Protein AF-A0A534BXM3-F1 (afdb_monomer_lite)

Radius of gyration: 20.59 Å; chains: 1; bounding box: 58×30×58 Å

Sequence (196 aa):
HEDRTRCRPGHAYVPPYPRDAEDRGIQGQVYVEFSVMPDGRSRNPRIILAVPQGTFERSVRDGLLHSEFVSAPAERSPIQCTMFYRFVMEGAVGYSRLDAYVDETLAHAKGGDPRAQMLYGMLLVGLPQLNKPRSQALPWFLKSAQAGMPVAQYQVGYSLLKGWAATARRTRASTGCVGRLRRGNRMPRSHWRCMP

pLDDT: mean 75.56, std 21.64, range [23.69, 96.94]

Secondary structure (DSSP, 8-state):
---TTTT-EEE--PPPPPHHHHHTT--EEEEEEEEE-TTSBEEEEEEEEEESTTTSHHHHHHHHHT-EE---TT--SPEEEEEEEEE--TT----TTHHHHHHHHHHHHHTT-HHHHHHHHHHHHH-GGG---GGGGHHHHHHHHHTT-HHHHHHHHHHHHTTTTTTGGGTT--S-------------S-------

Structure (mmCIF, N/CA/C/O backbone):
data_AF-A0A534BXM3-F1
#
_entry.id   AF-A0A534BXM3-F1
#
loop_
_atom_site.group_PDB
_atom_site.id
_atom_site.type_symbol
_atom_site.label_atom_id
_atom_site.label_alt_id
_atom_site.label_comp_id
_atom_site.label_asym_id
_atom_site.label_entity_id
_atom_site.label_seq_id
_atom_site.pdbx_PDB_ins_code
_atom_site.Cartn_x
_atom_site.Cartn_y
_atom_site.Cartn_z
_atom_site.occupancy
_atom_site.B_iso_or_equiv
_atom_site.auth_seq_id
_atom_site.auth_comp_id
_atom_site.auth_asym_id
_atom_site.auth_atom_id
_atom_site.pdbx_PDB_model_num
ATOM 1 N N . HIS A 1 1 ? 23.813 6.544 -3.296 1.00 34.62 1 HIS A N 1
ATOM 2 C CA . HIS A 1 1 ? 22.800 7.507 -3.790 1.00 34.62 1 HIS A CA 1
ATOM 3 C C . HIS A 1 1 ? 22.251 6.975 -5.122 1.00 34.62 1 HIS A C 1
ATOM 5 O O . HIS A 1 1 ? 22.315 7.659 -6.133 1.00 34.62 1 HIS A O 1
ATOM 11 N N . GLU A 1 2 ? 21.768 5.724 -5.131 1.00 37.25 2 GLU A N 1
ATOM 12 C CA . GLU A 1 2 ? 21.906 4.824 -6.301 1.00 37.25 2 GLU A CA 1
ATOM 13 C C . GLU A 1 2 ? 20.604 4.110 -6.709 1.00 37.25 2 GLU A C 1
ATOM 15 O O . GLU A 1 2 ? 20.597 3.319 -7.637 1.00 37.25 2 GLU A O 1
ATOM 20 N N . ASP A 1 3 ? 19.483 4.414 -6.048 1.00 49.53 3 ASP A N 1
ATOM 21 C CA . ASP A 1 3 ? 18.253 3.607 -6.159 1.00 49.53 3 ASP A CA 1
ATOM 22 C C . ASP A 1 3 ? 17.043 4.390 -6.702 1.00 49.53 3 ASP A C 1
ATOM 24 O O . ASP A 1 3 ? 15.937 3.875 -6.816 1.00 49.53 3 ASP A O 1
ATOM 28 N N . ARG A 1 4 ? 17.220 5.675 -7.051 1.00 49.59 4 ARG A N 1
ATOM 29 C CA . ARG A 1 4 ? 16.104 6.547 -7.487 1.00 49.59 4 ARG A CA 1
ATOM 30 C C . ARG A 1 4 ? 15.664 6.308 -8.938 1.00 49.59 4 ARG A C 1
ATOM 32 O O . ARG A 1 4 ? 14.736 6.965 -9.400 1.00 49.59 4 ARG A O 1
ATOM 39 N N . THR A 1 5 ? 16.332 5.409 -9.652 1.00 57.69 5 THR A N 1
ATOM 40 C CA . THR A 1 5 ? 16.104 5.101 -11.073 1.00 57.69 5 THR A CA 1
ATOM 41 C C . THR A 1 5 ? 15.566 3.694 -11.317 1.00 57.69 5 THR A C 1
ATOM 43 O O . THR A 1 5 ? 15.158 3.403 -12.441 1.00 57.69 5 THR A O 1
ATOM 46 N N . ARG A 1 6 ? 15.523 2.828 -10.296 1.00 71.69 6 ARG A N 1
ATOM 47 C CA . ARG A 1 6 ? 14.961 1.479 -10.424 1.00 71.69 6 ARG A CA 1
ATOM 48 C C . ARG A 1 6 ? 13.436 1.537 -10.483 1.00 71.69 6 ARG A C 1
ATOM 50 O O . ARG A 1 6 ? 12.813 2.345 -9.801 1.00 71.69 6 ARG A O 1
ATOM 57 N N . CYS A 1 7 ? 12.846 0.691 -11.330 1.00 82.00 7 CYS A N 1
ATOM 58 C CA . CYS A 1 7 ? 11.392 0.587 -11.514 1.00 82.00 7 CYS A CA 1
ATOM 59 C C . CYS A 1 7 ? 10.726 1.873 -12.037 1.00 82.00 7 CYS A C 1
ATOM 61 O O . CYS A 1 7 ? 9.569 2.157 -11.720 1.00 82.00 7 CYS A O 1
ATOM 63 N N . ARG A 1 8 ? 11.444 2.665 -12.845 1.00 87.12 8 ARG A N 1
ATOM 64 C CA . ARG A 1 8 ? 10.877 3.857 -13.486 1.00 87.12 8 ARG A CA 1
ATOM 65 C C . ARG A 1 8 ? 9.896 3.434 -14.589 1.00 87.12 8 ARG A C 1
ATOM 67 O O . ARG A 1 8 ? 10.319 2.706 -15.485 1.00 87.12 8 ARG A O 1
ATOM 74 N N . PRO A 1 9 ? 8.635 3.894 -14.585 1.00 85.50 9 PRO A N 1
ATOM 75 C CA . PRO A 1 9 ? 7.711 3.604 -15.676 1.00 85.50 9 PRO A CA 1
ATOM 76 C C . PRO A 1 9 ? 8.217 4.213 -16.990 1.00 85.50 9 PRO A C 1
ATOM 78 O O . PRO A 1 9 ? 8.627 5.374 -17.014 1.00 85.50 9 PRO A O 1
ATOM 81 N N . GLY A 1 10 ? 8.216 3.422 -18.062 1.00 85.88 10 GLY A N 1
ATOM 82 C CA . GLY A 1 10 ? 8.434 3.884 -19.434 1.00 85.88 10 GLY A CA 1
ATOM 83 C C . GLY A 1 10 ? 7.100 4.217 -20.097 1.00 85.88 10 GLY A C 1
ATOM 84 O O . GLY A 1 10 ? 6.902 5.334 -20.566 1.00 85.88 10 GLY A O 1
ATOM 85 N N . HIS A 1 11 ? 6.156 3.277 -20.022 1.00 88.81 11 HIS A N 1
ATOM 86 C CA . HIS A 1 11 ? 4.761 3.455 -20.403 1.00 88.81 11 HIS A CA 1
ATOM 87 C C . HIS A 1 11 ? 3.872 2.924 -19.272 1.00 88.81 11 HIS A C 1
ATOM 89 O O . HIS A 1 11 ? 3.712 1.717 -19.089 1.00 88.81 11 HIS A O 1
ATOM 95 N N . ALA A 1 12 ? 3.344 3.841 -18.461 1.00 85.25 12 ALA A N 1
ATOM 96 C CA . ALA A 1 12 ? 2.508 3.491 -17.321 1.00 85.25 12 ALA A CA 1
ATOM 97 C C . ALA A 1 12 ? 1.057 3.298 -17.767 1.00 85.25 12 ALA A C 1
ATOM 99 O O . ALA A 1 12 ? 0.416 4.250 -18.210 1.00 85.25 12 ALA A O 1
ATOM 100 N N . TYR A 1 13 ? 0.517 2.097 -17.578 1.00 90.81 13 TYR A N 1
ATOM 101 C CA . TYR A 1 13 ? -0.920 1.887 -17.656 1.00 90.81 13 TYR A CA 1
ATOM 102 C C . TYR A 1 13 ? -1.526 2.182 -16.285 1.00 90.81 13 TYR A C 1
ATOM 104 O O . TYR A 1 13 ? -1.240 1.502 -15.295 1.00 90.81 13 TYR A O 1
ATOM 112 N N . VAL A 1 14 ? -2.347 3.228 -16.214 1.00 89.31 14 VAL A N 1
ATOM 113 C CA . VAL A 1 14 ? -3.027 3.610 -14.975 1.00 89.31 14 VAL A CA 1
ATOM 114 C C . VAL A 1 14 ? -4.137 2.590 -14.695 1.00 89.31 14 VAL A C 1
ATOM 116 O O . VAL A 1 14 ? -5.026 2.440 -15.531 1.00 89.31 14 VAL A O 1
ATOM 119 N N . PRO A 1 15 ? -4.119 1.887 -13.545 1.00 92.88 15 PRO A N 1
ATOM 120 C CA . PRO A 1 15 ? -5.189 0.965 -13.184 1.00 92.88 15 PRO A CA 1
ATOM 121 C C . PRO A 1 15 ? -6.559 1.655 -13.200 1.00 92.88 15 PRO A C 1
ATOM 123 O O . PRO A 1 15 ? -6.712 2.688 -12.539 1.00 92.88 15 PRO A O 1
ATOM 126 N N . PRO A 1 16 ? -7.563 1.102 -13.901 1.00 91.56 16 PRO A N 1
ATOM 127 C CA . PRO A 1 16 ? -8.895 1.680 -13.915 1.00 91.56 16 PRO A CA 1
ATOM 128 C C . PRO A 1 16 ? -9.531 1.577 -12.528 1.00 91.56 16 PRO A C 1
ATOM 130 O O . PRO A 1 16 ? -9.347 0.586 -11.808 1.00 91.56 16 PRO A O 1
ATOM 133 N N . TYR A 1 17 ? -10.310 2.594 -12.167 1.00 91.62 17 TYR A N 1
ATOM 134 C CA . TYR A 1 17 ? -11.144 2.538 -10.974 1.00 91.62 17 TYR A CA 1
ATOM 135 C C . TYR A 1 17 ? -12.226 1.456 -11.163 1.00 91.62 17 TYR A C 1
ATOM 137 O O . TYR A 1 17 ? -12.899 1.462 -12.197 1.00 91.62 17 TYR A O 1
ATOM 145 N N . PRO A 1 18 ? -12.391 0.499 -10.232 1.00 94.00 18 PRO A N 1
ATOM 146 C CA . PRO A 1 18 ? -13.473 -0.481 -10.313 1.00 94.00 18 PRO A CA 1
ATOM 147 C C . PRO A 1 18 ? -14.844 0.207 -10.259 1.00 94.00 18 PRO A C 1
ATOM 149 O O . PRO A 1 18 ? -15.095 0.988 -9.345 1.00 94.00 18 PRO A O 1
ATOM 152 N N . ARG A 1 19 ? -15.742 -0.091 -11.208 1.00 90.69 19 ARG A N 1
ATOM 153 C CA . ARG A 1 19 ? -17.065 0.564 -11.287 1.00 90.69 19 ARG A CA 1
ATOM 154 C C . ARG A 1 19 ? -17.905 0.369 -10.026 1.00 90.69 19 ARG A C 1
ATOM 156 O O . ARG A 1 19 ? -18.523 1.303 -9.547 1.00 90.69 19 ARG A O 1
ATOM 163 N N . ASP A 1 20 ? -17.872 -0.826 -9.445 1.00 86.62 20 ASP A N 1
ATOM 164 C CA . ASP A 1 20 ? -18.582 -1.132 -8.202 1.00 86.62 20 ASP A CA 1
ATOM 165 C C . ASP A 1 20 ? -18.046 -0.329 -7.007 1.00 86.62 20 ASP A C 1
ATOM 167 O O . ASP A 1 20 ? -18.804 0.040 -6.109 1.00 86.62 20 ASP A O 1
ATOM 171 N N . ALA A 1 21 ? -16.740 -0.047 -6.994 1.00 86.81 21 ALA A N 1
ATOM 172 C CA . ALA A 1 21 ? -16.126 0.822 -6.003 1.00 86.81 21 ALA A CA 1
ATOM 173 C C . ALA A 1 21 ? -16.507 2.288 -6.244 1.00 86.81 21 ALA A C 1
ATOM 175 O O . ALA A 1 21 ? -16.785 3.003 -5.283 1.00 86.81 21 ALA A O 1
ATOM 176 N N . GLU A 1 22 ? -16.556 2.715 -7.508 1.00 86.00 22 GLU A N 1
ATOM 177 C CA . GLU A 1 22 ? -16.970 4.058 -7.923 1.00 86.00 22 GLU A CA 1
ATOM 178 C C . GLU A 1 22 ? -18.420 4.347 -7.508 1.00 86.00 22 GLU A C 1
ATOM 180 O O . GLU A 1 22 ? -18.662 5.271 -6.730 1.00 86.00 22 GLU A O 1
ATOM 185 N N . ASP A 1 23 ? -19.357 3.476 -7.892 1.00 84.69 23 ASP A N 1
ATOM 186 C CA . ASP A 1 23 ? -20.789 3.579 -7.575 1.00 84.69 23 ASP A CA 1
ATOM 187 C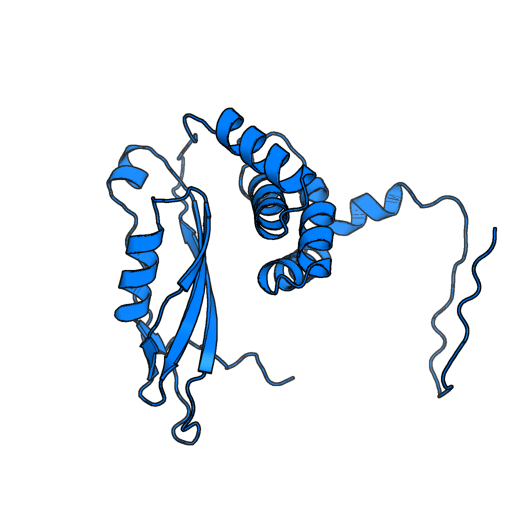 C . ASP A 1 23 ? -21.059 3.636 -6.062 1.00 84.69 23 ASP A C 1
ATOM 189 O O . ASP A 1 23 ? -22.032 4.233 -5.598 1.00 84.69 23 ASP A O 1
ATOM 193 N N . ARG A 1 24 ? -20.193 2.998 -5.268 1.00 80.12 24 ARG A N 1
ATOM 194 C CA . ARG A 1 24 ? -20.319 2.896 -3.808 1.00 80.12 24 ARG A CA 1
ATOM 195 C C . ARG A 1 24 ? -19.463 3.900 -3.044 1.00 80.12 24 ARG A C 1
ATOM 197 O O . ARG A 1 24 ? -19.448 3.847 -1.814 1.00 80.12 24 ARG A O 1
ATOM 204 N N . GLY A 1 25 ? -18.723 4.776 -3.721 1.00 76.56 25 GLY A N 1
ATOM 205 C CA . GLY A 1 25 ? -17.860 5.742 -3.043 1.00 76.56 25 GLY A CA 1
ATOM 206 C C . GLY A 1 25 ? -16.659 5.114 -2.314 1.00 76.56 25 GLY A C 1
ATOM 207 O O . GLY A 1 25 ? -16.108 5.719 -1.393 1.00 76.56 25 GLY A O 1
ATOM 208 N N . ILE A 1 26 ? -16.258 3.889 -2.658 1.00 78.12 26 ILE A N 1
ATOM 209 C CA . ILE A 1 26 ? -15.217 3.148 -1.937 1.00 78.12 26 ILE A CA 1
ATOM 210 C C . ILE A 1 26 ? -13.860 3.581 -2.445 1.00 78.12 26 ILE A C 1
ATOM 212 O O . ILE A 1 26 ? -13.509 3.261 -3.565 1.00 78.12 26 ILE A O 1
ATOM 216 N N . GLN A 1 27 ? -13.067 4.213 -1.587 1.00 80.69 27 GLN A N 1
ATOM 217 C CA . GLN A 1 27 ? -11.668 4.537 -1.859 1.00 80.69 27 GLN A CA 1
ATOM 218 C C . GLN A 1 27 ? -10.733 3.420 -1.398 1.00 80.69 27 GLN A C 1
ATOM 220 O O . GLN A 1 27 ? -11.136 2.524 -0.653 1.00 80.69 27 GLN A O 1
ATOM 225 N N . GLY A 1 28 ? -9.461 3.465 -1.789 1.00 79.62 28 GLY A N 1
ATOM 226 C CA . GLY A 1 28 ? -8.525 2.461 -1.310 1.00 79.62 28 GLY A CA 1
ATOM 227 C C . GLY A 1 28 ? -7.071 2.638 -1.684 1.00 79.62 28 GLY A C 1
ATOM 228 O O . GLY A 1 28 ? -6.649 3.609 -2.311 1.00 79.62 28 GLY A O 1
ATOM 229 N N . GLN A 1 29 ? -6.267 1.699 -1.208 1.00 83.75 29 GLN A N 1
ATOM 230 C CA . GLN A 1 29 ? -4.823 1.692 -1.354 1.00 83.75 29 GLN A CA 1
ATOM 231 C C . GLN A 1 29 ? -4.329 0.267 -1.565 1.00 83.75 29 GLN A C 1
ATOM 233 O O . GLN A 1 29 ? -4.800 -0.657 -0.905 1.00 83.75 29 GLN A O 1
ATOM 238 N N . VAL A 1 30 ? -3.357 0.098 -2.455 1.00 89.81 30 VAL A N 1
ATOM 239 C CA . VAL A 1 30 ? -2.790 -1.210 -2.792 1.00 89.81 30 VAL A CA 1
ATOM 240 C C . VAL A 1 30 ? -1.273 -1.118 -2.840 1.00 89.81 30 VAL A C 1
ATOM 242 O O . VAL A 1 30 ? -0.708 -0.260 -3.515 1.00 89.81 30 VAL A O 1
ATOM 245 N N . TYR A 1 31 ? -0.621 -2.034 -2.137 1.00 89.06 31 TYR A N 1
ATOM 246 C CA . TYR A 1 31 ? 0.810 -2.280 -2.187 1.00 89.06 31 TYR A CA 1
ATOM 247 C C . TYR A 1 31 ? 1.059 -3.576 -2.934 1.00 89.06 31 TYR A C 1
ATOM 249 O O . TYR A 1 31 ? 0.518 -4.628 -2.580 1.00 89.06 31 TYR A O 1
ATOM 257 N N . VAL A 1 32 ? 1.895 -3.499 -3.956 1.00 93.31 32 VAL A N 1
ATOM 258 C CA . VAL A 1 32 ? 2.166 -4.613 -4.855 1.00 93.31 32 VAL A CA 1
ATOM 259 C C . VAL A 1 32 ? 3.659 -4.729 -5.100 1.00 93.31 32 VAL A C 1
ATOM 261 O O . VAL A 1 32 ? 4.345 -3.737 -5.344 1.00 93.31 32 VAL A O 1
ATOM 264 N N . GLU A 1 33 ? 4.148 -5.957 -5.027 1.00 93.06 33 GLU A N 1
ATOM 265 C CA . GLU A 1 33 ? 5.478 -6.341 -5.476 1.00 93.06 33 GLU A CA 1
ATOM 266 C C . GLU A 1 33 ? 5.373 -7.024 -6.834 1.00 93.06 33 GLU A C 1
ATOM 268 O O . GLU A 1 33 ? 4.426 -7.762 -7.094 1.00 93.06 33 GLU A O 1
ATOM 273 N N . PHE A 1 34 ? 6.329 -6.778 -7.716 1.00 94.50 34 PHE A N 1
ATOM 274 C CA . PHE A 1 34 ? 6.381 -7.378 -9.043 1.00 94.50 34 PHE A CA 1
ATOM 275 C C . PHE A 1 34 ? 7.819 -7.383 -9.556 1.00 94.50 34 PHE A C 1
ATOM 277 O O . PHE A 1 34 ? 8.713 -6.771 -8.973 1.00 94.50 34 PHE A O 1
ATOM 284 N N . SER A 1 35 ? 8.050 -8.081 -10.660 1.00 92.81 35 SER A N 1
ATOM 285 C CA . SER A 1 35 ? 9.348 -8.135 -11.322 1.00 92.81 35 SER A CA 1
ATOM 286 C C . SER A 1 35 ? 9.301 -7.365 -12.635 1.00 92.81 35 SER A C 1
ATOM 288 O O . SER A 1 35 ? 8.427 -7.624 -13.457 1.00 92.81 35 SER A O 1
ATOM 290 N N . VAL A 1 36 ? 10.245 -6.457 -12.857 1.00 92.38 36 VAL A N 1
ATOM 291 C CA . VAL A 1 36 ? 10.508 -5.878 -14.179 1.00 92.38 36 VAL A CA 1
ATOM 292 C C . VAL A 1 36 ? 11.532 -6.759 -14.875 1.00 92.38 36 VAL A C 1
ATOM 294 O O . VAL A 1 36 ? 12.639 -6.958 -14.377 1.00 92.38 36 VAL A O 1
ATOM 297 N N . MET A 1 37 ? 11.141 -7.325 -16.007 1.00 91.62 37 MET A N 1
ATOM 298 C CA . MET A 1 37 ? 11.994 -8.171 -16.831 1.00 91.62 37 MET A CA 1
ATOM 299 C C . MET A 1 37 ? 12.961 -7.315 -17.674 1.00 91.62 37 MET A C 1
ATOM 301 O O . MET A 1 37 ? 12.724 -6.119 -17.851 1.00 91.62 37 MET A O 1
ATOM 305 N N . PRO A 1 38 ? 14.042 -7.895 -18.234 1.00 89.56 38 PRO A N 1
ATOM 306 C CA . PRO A 1 38 ? 14.988 -7.154 -19.079 1.00 89.56 38 PRO A CA 1
ATOM 307 C C . PRO A 1 38 ? 14.357 -6.499 -20.319 1.00 89.56 38 PRO A C 1
ATOM 309 O O . PRO A 1 38 ? 14.859 -5.488 -20.804 1.00 89.56 38 PRO A O 1
ATOM 312 N N . ASP A 1 39 ? 13.232 -7.031 -20.806 1.00 89.25 39 ASP A N 1
ATOM 313 C CA . ASP A 1 39 ? 12.427 -6.449 -21.891 1.00 89.25 39 ASP A CA 1
ATOM 314 C C . ASP A 1 39 ? 11.579 -5.238 -21.444 1.00 89.25 39 ASP A C 1
ATOM 316 O O . ASP A 1 39 ? 10.810 -4.699 -22.234 1.00 89.25 39 ASP A O 1
ATOM 320 N N . GLY A 1 40 ? 11.693 -4.826 -20.177 1.00 90.12 40 GLY A N 1
ATOM 321 C CA . GLY A 1 40 ? 10.942 -3.724 -19.579 1.00 90.12 40 GLY A CA 1
ATOM 322 C C . GLY A 1 40 ? 9.538 -4.108 -19.116 1.00 90.12 40 GLY A C 1
ATOM 323 O O . GLY A 1 40 ? 8.879 -3.316 -18.441 1.00 90.12 40 GLY A O 1
ATOM 324 N N . ARG A 1 41 ? 9.054 -5.319 -19.409 1.00 92.12 41 ARG A N 1
ATOM 325 C CA . ARG A 1 41 ? 7.694 -5.731 -19.043 1.00 92.12 41 ARG A CA 1
ATOM 326 C C . ARG A 1 41 ? 7.615 -6.140 -17.584 1.00 92.12 41 ARG A C 1
ATOM 328 O O . ARG A 1 41 ? 8.514 -6.784 -17.039 1.00 92.12 41 ARG A O 1
ATOM 335 N N . SER A 1 42 ? 6.495 -5.812 -16.957 1.00 93.69 42 SER A N 1
ATOM 336 C CA . SER A 1 42 ? 6.216 -6.237 -15.592 1.00 93.69 42 SER A CA 1
ATOM 337 C C . SER A 1 42 ? 5.631 -7.659 -15.562 1.00 93.69 42 SER A C 1
ATOM 339 O O . SER A 1 42 ? 4.851 -8.055 -16.431 1.00 93.69 42 SER A O 1
ATOM 341 N N . ARG A 1 43 ? 6.024 -8.462 -14.569 1.00 93.56 43 ARG A N 1
ATOM 342 C CA . ARG A 1 43 ? 5.546 -9.834 -14.352 1.00 93.56 43 ARG A CA 1
ATOM 343 C C . ARG A 1 43 ? 5.383 -10.146 -12.869 1.00 93.56 43 ARG A C 1
ATOM 345 O O . ARG A 1 43 ? 5.964 -9.496 -12.005 1.00 93.56 43 ARG A O 1
ATOM 352 N N . ASN A 1 44 ? 4.629 -11.208 -12.590 1.00 94.31 44 ASN A N 1
ATOM 353 C CA . ASN A 1 44 ? 4.428 -11.776 -11.254 1.00 94.31 44 ASN A CA 1
ATOM 354 C C . ASN A 1 44 ? 3.942 -10.772 -10.184 1.00 94.31 44 ASN A C 1
ATOM 356 O O . ASN A 1 44 ? 4.506 -10.753 -9.088 1.00 94.31 44 ASN A O 1
ATOM 360 N N . PRO A 1 45 ? 2.898 -9.958 -10.448 1.00 95.88 45 PRO A N 1
ATOM 361 C CA . PRO A 1 45 ? 2.380 -9.040 -9.444 1.00 95.88 45 PRO A CA 1
ATOM 362 C C . PRO A 1 45 ? 1.799 -9.807 -8.246 1.00 95.88 45 PRO A C 1
ATOM 364 O O . PRO A 1 45 ? 0.883 -10.628 -8.374 1.00 95.88 45 PRO A O 1
ATOM 367 N N . ARG A 1 46 ? 2.323 -9.517 -7.058 1.00 94.75 46 ARG A N 1
ATOM 368 C CA . ARG A 1 46 ? 1.899 -10.039 -5.760 1.00 94.75 46 ARG A CA 1
ATOM 369 C C . ARG A 1 46 ? 1.424 -8.894 -4.885 1.00 94.75 46 ARG A C 1
ATOM 371 O O . ARG A 1 46 ? 2.188 -8.004 -4.526 1.00 94.75 46 ARG A O 1
ATOM 378 N N . ILE A 1 47 ? 0.144 -8.934 -4.532 1.00 93.38 47 ILE A N 1
ATOM 379 C CA . ILE A 1 47 ? -0.432 -7.968 -3.601 1.00 93.38 47 ILE A CA 1
ATOM 380 C C . ILE A 1 47 ? 0.105 -8.270 -2.206 1.00 93.38 47 ILE A C 1
ATOM 382 O O . ILE A 1 47 ? -0.117 -9.356 -1.672 1.00 93.38 47 ILE A O 1
ATOM 386 N N . ILE A 1 48 ? 0.819 -7.305 -1.637 1.00 87.69 48 ILE A N 1
ATOM 387 C CA . ILE A 1 48 ? 1.334 -7.370 -0.269 1.00 87.69 48 ILE A CA 1
ATOM 388 C C . ILE A 1 48 ? 0.264 -6.910 0.710 1.00 87.69 48 ILE A C 1
ATOM 390 O O . ILE A 1 48 ? 0.100 -7.500 1.776 1.00 87.69 48 ILE A O 1
ATOM 394 N N . LEU A 1 49 ? -0.465 -5.858 0.337 1.00 82.75 49 LEU A N 1
ATOM 395 C CA . LEU A 1 49 ? -1.540 -5.296 1.137 1.00 82.75 49 LEU A CA 1
ATOM 396 C C . LEU A 1 49 ? -2.541 -4.570 0.239 1.00 82.75 49 LEU A C 1
ATOM 398 O O . LEU A 1 49 ? -2.135 -3.816 -0.640 1.00 82.75 49 LEU A O 1
ATOM 402 N N . ALA A 1 50 ? -3.833 -4.741 0.500 1.00 85.44 50 ALA A N 1
ATOM 403 C CA . ALA A 1 50 ? -4.895 -3.974 -0.134 1.00 85.44 50 ALA A CA 1
ATOM 404 C C . ALA A 1 50 ? -5.927 -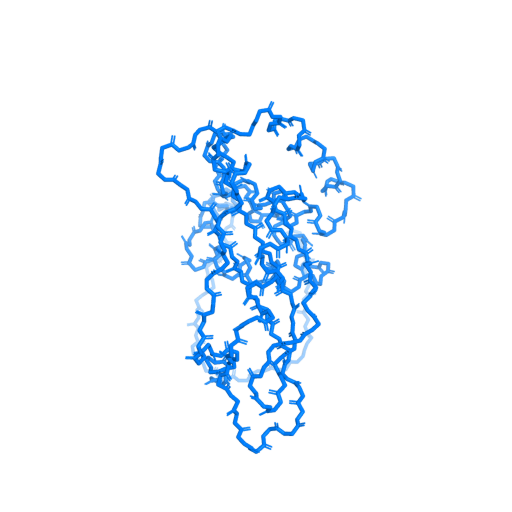3.540 0.905 1.00 85.44 50 ALA A C 1
ATOM 406 O O . ALA A 1 50 ? -6.228 -4.274 1.848 1.00 85.44 50 ALA A O 1
ATOM 407 N N . VAL A 1 51 ? -6.418 -2.315 0.747 1.00 77.62 51 VAL A N 1
ATOM 408 C CA . VAL A 1 51 ? -7.368 -1.678 1.656 1.00 77.62 51 VAL A CA 1
ATOM 409 C C . VAL A 1 51 ? -8.421 -0.961 0.823 1.00 77.62 51 VAL A C 1
ATOM 411 O O . VAL A 1 51 ? -8.067 0.025 0.181 1.00 77.62 51 VAL A O 1
ATOM 414 N N . PRO A 1 52 ? -9.684 -1.408 0.819 1.00 78.25 52 PRO A N 1
ATOM 415 C CA . PRO A 1 52 ? -10.156 -2.679 1.365 1.00 78.25 52 PRO A CA 1
ATOM 416 C C . PRO A 1 52 ? -9.652 -3.858 0.519 1.00 78.25 52 PRO A C 1
ATOM 418 O O . PRO A 1 52 ? -9.236 -3.682 -0.628 1.00 78.25 52 PRO A O 1
ATOM 421 N N . GLN A 1 53 ? -9.699 -5.059 1.091 1.00 82.56 53 GLN A N 1
ATOM 422 C CA . GLN A 1 53 ? -9.414 -6.275 0.334 1.00 82.56 53 GLN A CA 1
ATOM 423 C C . GLN A 1 53 ? -10.546 -6.597 -0.653 1.00 82.56 53 GLN A C 1
ATOM 425 O O . GLN A 1 53 ? -11.718 -6.317 -0.399 1.00 82.56 53 GLN A O 1
ATOM 430 N N . GLY A 1 54 ? -10.184 -7.212 -1.773 1.00 87.31 54 GLY A N 1
ATOM 431 C CA . GLY A 1 54 ? -11.077 -7.712 -2.815 1.00 87.31 54 GLY A CA 1
ATOM 432 C C . GLY A 1 54 ? -11.630 -6.655 -3.768 1.00 87.31 54 GLY A C 1
ATOM 433 O O . GLY A 1 54 ? -12.495 -6.984 -4.570 1.00 87.31 54 GLY A O 1
ATOM 434 N N . THR A 1 55 ? -11.166 -5.407 -3.692 1.00 89.44 55 THR A N 1
ATOM 435 C CA . THR A 1 55 ? -11.738 -4.286 -4.459 1.00 89.44 55 THR A CA 1
ATOM 436 C C . THR A 1 55 ? -10.810 -3.817 -5.578 1.00 89.44 55 THR A C 1
ATOM 438 O O . THR A 1 55 ? -11.205 -3.769 -6.737 1.00 89.44 55 THR A O 1
ATOM 441 N N . PHE A 1 56 ? -9.549 -3.512 -5.267 1.00 93.56 56 PHE A N 1
ATOM 442 C CA . PHE A 1 56 ? -8.626 -2.848 -6.203 1.00 93.56 56 PHE A CA 1
ATOM 443 C C . PHE A 1 56 ? -7.538 -3.774 -6.757 1.00 93.56 56 PHE A C 1
ATOM 445 O O . PHE A 1 56 ? -6.804 -3.413 -7.678 1.00 93.56 56 PHE A O 1
ATOM 452 N N . GLU A 1 57 ? -7.404 -4.975 -6.201 1.00 95.25 57 GLU A N 1
ATOM 453 C CA . GLU A 1 57 ? -6.318 -5.905 -6.494 1.00 95.25 57 GLU A CA 1
ATOM 454 C C . GLU A 1 57 ? -6.289 -6.333 -7.955 1.00 95.25 57 GLU A C 1
ATOM 456 O O . GLU A 1 57 ? -5.205 -6.419 -8.532 1.00 95.25 57 GLU A O 1
ATOM 461 N N . ARG A 1 58 ? -7.458 -6.596 -8.556 1.00 96.19 58 ARG A N 1
ATOM 462 C CA . ARG A 1 58 ? -7.551 -6.958 -9.975 1.00 96.19 58 ARG A CA 1
ATOM 463 C C . ARG A 1 58 ? -7.083 -5.798 -10.850 1.00 96.19 58 ARG A C 1
ATOM 465 O O . ARG A 1 58 ? -6.154 -5.994 -11.624 1.00 96.19 58 ARG A O 1
ATOM 472 N N . SER A 1 59 ? -7.630 -4.595 -10.650 1.00 96.69 59 SER A N 1
ATOM 473 C CA . SER A 1 59 ? -7.231 -3.404 -11.412 1.00 96.69 59 SER A CA 1
ATOM 474 C C . SER A 1 59 ? -5.726 -3.164 -11.363 1.00 96.69 59 SER A C 1
ATOM 476 O O . SER A 1 59 ? -5.108 -2.876 -12.385 1.00 96.69 59 SER A O 1
ATOM 478 N N . VAL A 1 60 ? -5.112 -3.306 -10.184 1.00 96.94 60 VAL A N 1
ATOM 479 C CA . VAL A 1 60 ? -3.666 -3.110 -10.016 1.00 96.94 60 VAL A CA 1
ATOM 480 C C . VAL A 1 60 ? -2.852 -4.196 -10.715 1.00 96.94 60 VAL A C 1
ATOM 482 O O . VAL A 1 60 ? -1.862 -3.873 -11.370 1.00 96.94 60 VAL A O 1
ATOM 485 N N . ARG A 1 61 ? -3.248 -5.470 -10.604 1.00 96.25 61 ARG A N 1
ATOM 486 C CA . ARG A 1 61 ? -2.569 -6.570 -11.312 1.00 96.25 61 ARG A CA 1
ATOM 487 C C . ARG A 1 61 ? -2.640 -6.367 -12.818 1.00 96.25 61 ARG A C 1
ATOM 489 O O . ARG A 1 61 ? -1.604 -6.424 -13.473 1.00 96.25 61 ARG A O 1
ATOM 496 N N . ASP A 1 62 ? -3.829 -6.087 -13.337 1.00 95.31 62 ASP A N 1
ATOM 497 C CA . ASP A 1 62 ? -4.047 -5.895 -14.766 1.00 95.31 62 ASP A CA 1
ATOM 498 C C . ASP A 1 62 ? -3.259 -4.684 -15.261 1.00 95.31 62 ASP A C 1
ATOM 500 O O . ASP A 1 62 ? -2.533 -4.785 -16.247 1.00 95.31 62 ASP A O 1
ATOM 504 N N . GLY A 1 63 ? -3.306 -3.562 -14.540 1.00 94.88 63 GLY A N 1
ATOM 505 C CA . GLY A 1 63 ? -2.571 -2.368 -14.939 1.00 94.88 63 GLY A CA 1
ATOM 506 C C . GLY A 1 63 ? -1.057 -2.557 -14.934 1.00 94.88 63 GLY A C 1
ATOM 507 O O . GLY A 1 63 ? -0.380 -2.106 -15.856 1.00 94.88 63 GLY A O 1
ATOM 508 N N . LEU A 1 64 ? -0.509 -3.294 -13.966 1.00 95.06 64 LEU A N 1
ATOM 509 C CA . LEU A 1 64 ? 0.908 -3.652 -13.990 1.00 95.06 64 LEU A CA 1
ATOM 510 C C . LEU A 1 64 ? 1.251 -4.541 -15.184 1.00 95.06 64 LEU A C 1
ATOM 512 O O . LEU A 1 64 ? 2.244 -4.272 -15.857 1.00 95.06 64 LEU A O 1
ATOM 516 N N . LEU A 1 65 ? 0.451 -5.567 -15.482 1.00 94.69 65 LEU A N 1
ATOM 517 C CA . LEU A 1 65 ? 0.718 -6.480 -16.602 1.00 94.69 65 LEU A CA 1
ATOM 518 C C . LEU A 1 65 ? 0.703 -5.778 -17.972 1.00 94.69 65 LEU A C 1
ATOM 520 O O . LEU A 1 65 ? 1.366 -6.250 -18.892 1.00 94.69 65 LEU A O 1
ATOM 524 N N . HIS A 1 66 ? 0.003 -4.646 -18.093 1.00 94.31 66 HIS A N 1
ATOM 525 C CA . HIS A 1 66 ? -0.007 -3.793 -19.289 1.00 94.31 66 HIS A CA 1
ATOM 526 C C . HIS A 1 66 ? 0.995 -2.626 -19.231 1.00 94.31 66 HIS A C 1
ATOM 528 O O . HIS A 1 66 ? 1.099 -1.858 -20.187 1.00 94.31 66 HIS A O 1
ATOM 534 N N . SER A 1 67 ? 1.716 -2.464 -18.120 1.00 92.81 67 SER A N 1
ATOM 535 C CA . SER A 1 67 ? 2.716 -1.409 -17.953 1.00 92.81 67 SER A CA 1
ATOM 536 C C . SER A 1 67 ? 4.100 -1.861 -18.411 1.00 92.81 67 SER A C 1
ATOM 538 O O . SER A 1 67 ? 4.519 -3.001 -18.192 1.00 92.81 67 SER A O 1
ATOM 540 N N . GLU A 1 68 ? 4.850 -0.911 -18.956 1.00 92.31 68 GLU A N 1
ATOM 541 C CA . GLU A 1 68 ? 6.253 -1.069 -19.317 1.00 92.31 68 GLU A CA 1
ATOM 542 C C . GLU A 1 68 ? 7.121 -0.130 -18.483 1.00 92.31 68 GLU A C 1
ATOM 544 O O . GLU A 1 68 ? 6.771 1.019 -18.194 1.00 92.31 68 GLU A O 1
ATOM 549 N N . PHE A 1 69 ? 8.285 -0.626 -18.102 1.00 91.38 69 PHE A N 1
ATOM 550 C CA . PHE A 1 69 ? 9.254 0.038 -17.254 1.00 91.38 69 PHE A CA 1
ATOM 551 C C . PHE A 1 69 ? 10.565 0.190 -18.009 1.00 91.38 69 PHE A C 1
ATOM 553 O O . PHE A 1 69 ? 10.921 -0.610 -18.870 1.00 91.38 69 PHE A O 1
ATOM 560 N N . VAL A 1 70 ? 11.299 1.237 -17.668 1.00 87.69 70 VAL A N 1
ATOM 561 C CA . VAL A 1 70 ? 12.617 1.492 -18.232 1.00 87.69 70 VAL A CA 1
ATOM 562 C C . VAL A 1 70 ? 13.564 0.412 -17.720 1.00 87.69 70 VAL A C 1
ATOM 564 O O . VAL A 1 70 ? 13.923 0.415 -16.542 1.00 87.69 70 VAL A O 1
ATOM 567 N N . SER A 1 71 ? 13.962 -0.500 -18.604 1.00 77.56 71 SER A N 1
ATOM 568 C CA . SER A 1 71 ? 15.028 -1.463 -18.352 1.00 77.56 71 SER A CA 1
ATOM 569 C C . SER A 1 71 ? 16.354 -0.940 -18.907 1.00 77.56 71 SER A C 1
ATOM 571 O O . SER A 1 71 ? 16.411 -0.302 -19.961 1.00 77.56 71 SER A O 1
ATOM 573 N N . ALA A 1 72 ? 17.446 -1.179 -18.180 1.00 65.12 72 ALA A N 1
ATOM 574 C CA . ALA A 1 72 ? 18.783 -0.970 -18.714 1.00 65.12 72 ALA A CA 1
ATOM 575 C C . ALA A 1 72 ? 19.170 -2.218 -19.532 1.00 65.12 72 ALA A C 1
ATOM 577 O O . ALA A 1 72 ? 19.148 -3.312 -18.970 1.00 65.12 72 ALA A O 1
ATOM 578 N N . PRO A 1 73 ? 19.582 -2.101 -20.811 1.00 58.81 73 PRO A N 1
ATOM 579 C CA . PRO A 1 73 ? 19.932 -3.256 -21.653 1.00 58.81 73 PRO A CA 1
ATOM 580 C C . PRO A 1 73 ? 21.028 -4.164 -21.069 1.00 58.81 73 PRO A C 1
ATOM 582 O O . PRO A 1 73 ? 21.139 -5.333 -21.431 1.00 58.81 73 PRO A O 1
ATOM 585 N N . ALA A 1 74 ? 21.852 -3.627 -20.163 1.00 61.84 74 ALA A N 1
ATOM 586 C CA . ALA A 1 74 ? 22.899 -4.371 -19.472 1.00 61.84 74 ALA A CA 1
ATOM 587 C C . ALA A 1 74 ? 22.372 -5.253 -18.320 1.00 61.84 74 ALA A C 1
ATOM 589 O O . ALA A 1 74 ? 23.063 -6.178 -17.888 1.00 61.84 74 ALA A O 1
ATOM 590 N N . GLU A 1 75 ? 21.164 -4.996 -17.811 1.00 63.72 75 GLU A N 1
ATOM 591 C CA . GLU A 1 75 ? 20.598 -5.675 -16.645 1.00 63.72 75 GLU A CA 1
ATOM 592 C C . GLU A 1 75 ? 19.835 -6.931 -17.108 1.00 63.72 75 GLU A C 1
ATOM 594 O O . GLU A 1 75 ? 18.650 -6.905 -17.427 1.00 63.72 75 GLU A O 1
ATOM 599 N N . ARG A 1 76 ? 20.556 -8.060 -17.201 1.00 72.50 76 ARG A N 1
ATOM 600 C CA . ARG A 1 76 ? 20.007 -9.365 -17.638 1.00 72.50 76 ARG A CA 1
ATOM 601 C C . ARG A 1 76 ? 19.087 -10.034 -16.609 1.00 72.50 76 ARG A C 1
ATOM 603 O O . ARG A 1 76 ? 18.428 -11.019 -16.937 1.00 72.50 76 ARG A O 1
ATOM 610 N N . SER A 1 77 ? 19.054 -9.529 -15.379 1.00 82.31 77 SER A N 1
ATOM 611 C CA . SER A 1 77 ? 18.293 -10.116 -14.275 1.00 82.31 77 SER A CA 1
ATOM 612 C C . SER A 1 77 ? 17.007 -9.332 -14.011 1.00 82.31 77 SER A C 1
ATOM 614 O O . SER A 1 77 ? 17.030 -8.104 -14.088 1.00 82.31 77 SER A O 1
ATOM 616 N N . PRO A 1 78 ? 15.899 -10.002 -13.646 1.00 87.94 78 PRO A N 1
ATOM 617 C CA . PRO A 1 78 ? 14.676 -9.314 -13.254 1.00 87.94 78 PRO A CA 1
ATOM 618 C C . PRO A 1 78 ? 14.899 -8.396 -12.049 1.00 87.94 78 PRO A C 1
ATOM 620 O O . PRO A 1 78 ? 15.484 -8.805 -11.043 1.00 87.94 78 PRO A O 1
ATOM 623 N N . ILE A 1 79 ? 14.378 -7.176 -12.129 1.00 89.12 79 ILE A N 1
ATOM 624 C CA . ILE A 1 79 ? 14.428 -6.189 -11.049 1.00 89.12 79 ILE A CA 1
ATOM 625 C C . ILE A 1 79 ? 13.177 -6.366 -10.191 1.00 89.12 79 ILE A C 1
ATOM 627 O O . ILE A 1 79 ? 12.063 -6.323 -10.710 1.00 89.12 79 ILE A O 1
ATOM 631 N N . GLN A 1 80 ? 13.341 -6.563 -8.881 1.00 88.56 80 GLN A N 1
ATOM 632 C CA . GLN A 1 80 ? 12.205 -6.581 -7.957 1.00 88.56 80 GLN A CA 1
ATOM 633 C C . GLN A 1 80 ? 11.769 -5.153 -7.645 1.00 88.56 80 GLN A C 1
ATOM 635 O O . GLN A 1 80 ? 12.579 -4.315 -7.251 1.00 88.56 80 GLN A O 1
ATOM 640 N N . CYS A 1 81 ? 10.481 -4.899 -7.822 1.00 89.12 81 CYS A N 1
ATOM 641 C CA . CYS A 1 81 ? 9.873 -3.589 -7.716 1.00 89.12 81 CYS A CA 1
ATOM 642 C C . CYS A 1 81 ? 8.706 -3.624 -6.743 1.00 89.12 81 CYS A C 1
ATOM 644 O O . CYS A 1 81 ? 7.925 -4.574 -6.723 1.00 89.12 81 CYS A O 1
ATOM 646 N N . THR A 1 82 ? 8.551 -2.546 -5.982 1.00 88.38 82 THR A N 1
ATOM 647 C CA . THR A 1 82 ? 7.388 -2.327 -5.125 1.00 88.38 82 THR A CA 1
ATOM 648 C C . THR A 1 82 ? 6.719 -1.030 -5.543 1.00 88.38 82 THR A C 1
ATOM 650 O O . THR A 1 82 ? 7.366 0.015 -5.604 1.00 88.38 82 THR A O 1
ATOM 653 N N . MET A 1 83 ? 5.418 -1.082 -5.816 1.00 87.81 83 MET A N 1
ATOM 654 C CA . MET A 1 83 ? 4.614 0.097 -6.123 1.00 87.81 83 MET A CA 1
ATOM 655 C C . MET A 1 83 ? 3.440 0.237 -5.165 1.00 87.81 83 MET A C 1
ATOM 657 O O . MET A 1 83 ? 2.912 -0.733 -4.617 1.00 87.81 83 MET A O 1
ATOM 661 N N . PHE A 1 84 ? 3.049 1.493 -4.976 1.00 86.00 84 PHE A N 1
ATOM 662 C CA . PHE A 1 84 ? 1.924 1.897 -4.156 1.00 86.00 84 PHE A CA 1
ATOM 663 C C . PHE A 1 84 ? 0.904 2.622 -5.028 1.00 86.00 84 PHE A C 1
ATOM 665 O O . PHE A 1 84 ? 1.224 3.632 -5.656 1.00 86.00 84 PHE A O 1
ATOM 672 N N . TYR A 1 85 ? -0.325 2.121 -5.023 1.00 88.62 85 TYR A N 1
ATOM 673 C CA . TYR A 1 85 ? -1.463 2.717 -5.706 1.00 88.62 85 TYR A CA 1
ATOM 674 C C . TYR A 1 85 ? -2.438 3.275 -4.678 1.00 88.62 85 TYR A C 1
ATOM 676 O O . TYR A 1 85 ? -2.732 2.632 -3.669 1.00 88.62 85 TYR A O 1
ATOM 684 N N . ARG A 1 86 ? -2.961 4.470 -4.951 1.00 85.81 86 ARG A N 1
ATOM 685 C CA . ARG A 1 86 ? -4.021 5.104 -4.169 1.00 85.81 86 ARG A CA 1
ATOM 686 C C . ARG A 1 86 ? -5.184 5.433 -5.097 1.00 85.81 86 ARG A C 1
ATOM 688 O O . ARG A 1 86 ? -5.016 6.193 -6.042 1.00 85.81 86 ARG A O 1
ATOM 695 N N . PHE A 1 87 ? -6.346 4.891 -4.768 1.00 86.19 87 PHE A N 1
ATOM 696 C CA . PHE A 1 87 ? -7.620 5.125 -5.427 1.00 86.19 87 PHE A CA 1
ATOM 697 C C . PHE A 1 87 ? -8.423 6.101 -4.574 1.00 86.19 87 PHE A C 1
ATOM 699 O O . PHE A 1 87 ? -8.842 5.774 -3.465 1.00 86.19 87 PHE A O 1
ATOM 706 N N . VAL A 1 88 ? -8.594 7.319 -5.071 1.00 81.19 88 VAL A N 1
ATOM 707 C CA . VAL A 1 88 ? -9.314 8.406 -4.397 1.00 81.19 88 VAL A CA 1
ATOM 708 C C . VAL A 1 88 ? -10.286 9.041 -5.381 1.00 81.19 88 VAL A C 1
ATOM 710 O O . VAL A 1 88 ? -9.969 9.163 -6.558 1.00 81.19 88 VAL A O 1
ATOM 713 N N . MET A 1 89 ? -11.457 9.425 -4.883 1.00 73.56 89 MET A N 1
ATOM 714 C CA . MET A 1 89 ? -12.495 10.149 -5.623 1.00 73.56 89 MET A CA 1
ATOM 715 C C . MET A 1 89 ? -12.808 11.447 -4.884 1.00 73.56 89 MET A C 1
ATOM 717 O O . MET A 1 89 ? -12.822 11.464 -3.651 1.00 73.56 89 MET A O 1
ATOM 721 N N . GLU A 1 90 ? -13.073 12.530 -5.604 1.00 65.06 90 GLU A N 1
ATOM 722 C CA . GLU A 1 90 ? -13.586 13.742 -4.966 1.00 65.06 90 GLU A CA 1
ATOM 723 C C . GLU A 1 90 ? -14.975 13.469 -4.368 1.00 65.06 90 GLU A C 1
ATOM 725 O O . GLU A 1 90 ? -15.827 12.858 -5.002 1.00 65.06 90 GLU A O 1
ATOM 730 N N . GLY A 1 91 ? -15.193 13.873 -3.113 1.00 55.81 91 GLY A N 1
ATOM 731 C CA . GLY A 1 91 ? -16.513 13.809 -2.469 1.00 55.81 91 GLY A CA 1
ATOM 732 C C . GLY A 1 91 ? -16.997 12.433 -1.986 1.00 55.81 91 GLY A C 1
ATOM 733 O O . GLY A 1 91 ? -18.067 12.361 -1.388 1.00 55.81 91 GLY A O 1
ATOM 734 N N . ALA A 1 92 ? -16.241 11.348 -2.174 1.00 54.59 92 ALA A N 1
ATOM 735 C CA . ALA A 1 92 ? -16.679 10.015 -1.757 1.00 54.59 92 ALA A CA 1
ATOM 736 C C . ALA A 1 92 ? -16.557 9.797 -0.234 1.00 54.59 92 ALA A C 1
ATOM 738 O O . ALA A 1 92 ? -15.457 9.755 0.326 1.00 54.59 92 ALA A O 1
ATOM 739 N N . VAL A 1 93 ? -17.705 9.650 0.433 1.00 51.88 93 VAL A N 1
ATOM 740 C CA . VAL A 1 93 ? -17.846 9.396 1.874 1.00 51.88 93 VAL A CA 1
ATOM 741 C C . VAL A 1 93 ? -18.315 7.961 2.118 1.00 51.88 93 VAL A C 1
ATOM 743 O O . VAL A 1 93 ? -19.479 7.639 1.916 1.00 51.88 93 VAL A O 1
ATOM 746 N N . GLY A 1 94 ? -17.423 7.132 2.665 1.00 55.09 94 GLY A N 1
ATOM 747 C CA . GLY A 1 94 ? -17.816 6.084 3.612 1.00 55.09 94 GLY A CA 1
ATOM 748 C C . GLY A 1 94 ? -17.593 4.633 3.180 1.00 55.09 94 GLY A C 1
ATOM 749 O O . GLY A 1 94 ? -18.223 4.114 2.267 1.00 55.09 94 GLY A O 1
ATOM 750 N N . TYR A 1 95 ? -16.778 3.917 3.959 1.00 58.88 95 TYR A N 1
ATOM 751 C CA . TYR A 1 95 ? -16.838 2.458 4.018 1.00 58.88 95 TYR A CA 1
ATOM 752 C C . TYR A 1 95 ? -18.060 2.079 4.863 1.00 58.88 95 TYR A C 1
ATOM 754 O O . TYR A 1 95 ? -18.063 2.318 6.069 1.00 58.88 95 TYR A O 1
ATOM 762 N N . SER A 1 96 ? -19.079 1.455 4.269 1.00 57.34 96 SER A N 1
ATOM 763 C CA . SER A 1 96 ? -20.325 1.074 4.964 1.00 57.34 96 SER A CA 1
ATOM 764 C C . SER A 1 96 ? -20.158 0.014 6.073 1.00 57.34 96 SER A C 1
ATOM 766 O O . SER A 1 96 ? -21.131 -0.370 6.715 1.00 57.34 96 SER A O 1
ATOM 768 N N . ARG A 1 97 ? -18.926 -0.453 6.323 1.00 66.38 97 ARG A N 1
ATOM 769 C CA . ARG A 1 97 ? -18.533 -1.347 7.431 1.00 66.38 97 ARG A CA 1
ATOM 770 C C . ARG A 1 97 ? -17.181 -0.962 8.028 1.00 66.38 97 ARG A C 1
ATOM 772 O O . ARG A 1 97 ? -16.387 -1.830 8.388 1.00 66.38 97 ARG A O 1
ATOM 779 N N . LEU A 1 98 ? -16.887 0.337 8.055 1.00 70.94 98 LEU A N 1
ATOM 780 C CA . LEU A 1 98 ? -15.568 0.800 8.455 1.00 70.94 98 LEU A CA 1
ATOM 781 C C . LEU A 1 98 ? -15.187 0.327 9.855 1.00 70.94 98 LEU A C 1
ATOM 783 O O . LEU A 1 98 ? -14.083 -0.169 10.044 1.00 70.94 98 LEU A O 1
ATOM 787 N N . ASP A 1 99 ? -16.108 0.476 10.803 1.00 76.94 99 ASP A N 1
ATOM 788 C CA . ASP A 1 99 ? -15.841 0.203 12.211 1.00 76.94 99 ASP A CA 1
ATOM 789 C C . ASP A 1 99 ? -15.502 -1.271 12.424 1.00 76.94 99 ASP A C 1
ATOM 791 O O . ASP A 1 99 ? -14.441 -1.583 12.952 1.00 76.94 99 ASP A O 1
ATOM 795 N N . ALA A 1 100 ? -16.316 -2.178 11.876 1.00 79.75 100 ALA A N 1
ATOM 796 C CA . ALA A 1 100 ? -16.060 -3.616 11.944 1.00 79.75 100 ALA A CA 1
ATOM 797 C C . ALA A 1 100 ? -14.701 -3.996 11.330 1.00 79.75 100 ALA A C 1
ATOM 799 O O . ALA A 1 100 ? -13.941 -4.756 11.925 1.00 79.75 100 ALA A O 1
ATOM 800 N N . TYR A 1 101 ? -14.365 -3.426 10.169 1.00 78.94 101 TYR A N 1
ATOM 801 C CA . TYR A 1 101 ? -13.084 -3.680 9.512 1.00 78.94 101 TYR A CA 1
ATOM 802 C C . TYR A 1 101 ? -11.893 -3.143 10.321 1.00 78.94 101 TYR A C 1
ATOM 804 O O . TYR A 1 101 ? -10.843 -3.783 10.412 1.00 78.94 101 TYR A O 1
ATOM 812 N N . VAL A 1 102 ? -12.040 -1.961 10.922 1.00 85.00 102 VAL A N 1
ATOM 813 C CA . VAL A 1 102 ? -11.012 -1.332 11.760 1.00 85.00 102 VAL A CA 1
ATOM 814 C C . VAL A 1 102 ? -10.811 -2.119 13.047 1.00 85.00 102 VAL A C 1
ATOM 816 O O . VAL A 1 102 ? -9.664 -2.321 13.445 1.00 85.00 102 VAL A O 1
ATOM 819 N N . ASP A 1 103 ? -11.891 -2.586 13.666 1.00 87.31 103 ASP A N 1
ATOM 820 C CA . ASP A 1 103 ? -11.859 -3.369 14.898 1.00 87.31 103 ASP A CA 1
ATOM 821 C C . ASP A 1 103 ? -11.231 -4.746 14.676 1.00 87.31 103 ASP A C 1
ATOM 823 O O . ASP A 1 103 ? -10.344 -5.146 15.434 1.00 87.31 103 ASP A O 1
ATOM 827 N N . GLU A 1 104 ? -11.606 -5.436 13.597 1.00 85.81 104 GLU A N 1
ATOM 828 C CA . GLU A 1 104 ? -10.988 -6.699 13.183 1.00 85.81 104 GLU A CA 1
ATOM 829 C C . GLU A 1 104 ? -9.488 -6.509 12.915 1.00 85.81 104 GLU A C 1
ATOM 831 O O . GLU A 1 104 ? -8.642 -7.200 13.491 1.00 85.81 104 GLU A O 1
ATOM 836 N N . THR A 1 105 ? -9.131 -5.495 12.121 1.00 87.69 105 THR A N 1
ATOM 837 C CA . THR A 1 105 ? -7.728 -5.156 11.845 1.00 87.69 105 THR A CA 1
ATOM 838 C C . THR A 1 105 ? -6.963 -4.864 13.139 1.00 87.69 105 THR A C 1
ATOM 840 O O . THR A 1 105 ? -5.827 -5.314 13.311 1.00 87.69 105 THR A O 1
ATOM 843 N N . LEU A 1 106 ? -7.564 -4.118 14.069 1.00 92.44 106 LEU A N 1
ATOM 844 C CA . LEU A 1 106 ? -6.959 -3.798 15.357 1.00 92.44 106 LEU A CA 1
ATOM 845 C C . LEU A 1 106 ? -6.747 -5.052 16.209 1.00 92.44 106 LEU A C 1
ATOM 847 O O . LEU A 1 106 ? -5.713 -5.156 16.875 1.00 92.44 106 LEU A O 1
ATOM 851 N N . ALA A 1 107 ? -7.688 -5.995 16.200 1.00 92.62 107 ALA A N 1
ATOM 852 C CA . ALA A 1 107 ? -7.553 -7.262 16.909 1.00 92.62 107 ALA A CA 1
ATOM 853 C C . ALA A 1 107 ? -6.337 -8.049 16.396 1.00 92.62 107 ALA A C 1
ATOM 855 O O . ALA A 1 107 ? -5.464 -8.410 17.191 1.00 92.62 107 ALA A O 1
ATOM 856 N N . HIS A 1 108 ? -6.195 -8.202 15.077 1.00 90.56 108 HIS A N 1
ATOM 857 C CA . HIS A 1 108 ? -5.025 -8.847 14.472 1.00 90.56 108 HIS A CA 1
ATOM 858 C C . HIS A 1 108 ? -3.720 -8.082 14.747 1.00 90.56 108 HIS A C 1
ATOM 860 O O . HIS A 1 108 ? -2.699 -8.681 15.091 1.00 90.56 108 HIS A O 1
ATOM 866 N N . ALA A 1 109 ? -3.749 -6.747 14.684 1.00 94.12 109 ALA A N 1
ATOM 867 C CA . ALA A 1 109 ? -2.584 -5.910 14.961 1.00 94.12 109 ALA A CA 1
ATOM 868 C C . ALA A 1 109 ? -2.104 -6.043 16.417 1.00 94.12 109 ALA A C 1
ATOM 870 O O . ALA A 1 109 ? -0.895 -6.098 16.679 1.00 94.12 109 ALA A O 1
ATOM 871 N N . LYS A 1 110 ? -3.042 -6.110 17.372 1.00 95.62 110 LYS A N 1
ATOM 872 C CA . LYS A 1 110 ? -2.767 -6.384 18.792 1.00 95.62 110 LYS A CA 1
ATOM 873 C C . LYS A 1 110 ? -2.248 -7.804 19.008 1.00 95.62 110 LYS A C 1
ATOM 875 O O . LYS A 1 110 ? -1.382 -7.983 19.857 1.00 95.62 110 LYS A O 1
ATOM 880 N N . GLY A 1 111 ? -2.719 -8.765 18.213 1.00 92.88 111 GLY A N 1
ATOM 881 C CA . GLY A 1 111 ? -2.235 -10.147 18.193 1.00 92.88 111 GLY A CA 1
ATOM 882 C C . GLY A 1 111 ? -0.802 -10.316 17.674 1.00 92.88 111 GLY A C 1
ATOM 883 O O . GLY A 1 111 ? -0.253 -11.407 17.767 1.00 92.88 111 GLY A O 1
ATOM 884 N N . GLY A 1 112 ? -0.174 -9.251 17.165 1.00 92.25 112 GLY A N 1
ATOM 885 C CA . GLY A 1 112 ? 1.228 -9.272 16.751 1.00 92.25 112 GLY A CA 1
ATOM 886 C C . GLY A 1 112 ? 1.450 -9.478 15.255 1.00 92.25 112 GLY A C 1
ATOM 887 O O . GLY A 1 112 ? 2.605 -9.477 14.840 1.00 92.25 112 GLY A O 1
ATOM 888 N N . ASP A 1 113 ? 0.391 -9.605 14.446 1.00 92.88 113 ASP A N 1
ATOM 889 C CA . ASP A 1 113 ? 0.520 -9.768 12.995 1.00 92.88 113 ASP A CA 1
ATOM 890 C C . ASP A 1 113 ? 1.159 -8.507 12.371 1.00 92.88 113 ASP A C 1
ATOM 892 O O . ASP A 1 113 ? 0.547 -7.429 12.390 1.00 92.88 113 ASP A O 1
ATOM 896 N N . PRO A 1 114 ? 2.369 -8.608 11.786 1.00 90.94 114 PRO A N 1
ATOM 897 C CA . PRO A 1 114 ? 3.053 -7.472 11.178 1.00 90.94 114 PRO A CA 1
ATOM 898 C C . PRO A 1 114 ? 2.257 -6.823 10.043 1.00 90.94 114 PRO A C 1
ATOM 900 O O . PRO A 1 114 ? 2.301 -5.598 9.886 1.00 90.94 114 PRO A O 1
ATOM 903 N N . ARG A 1 115 ? 1.507 -7.611 9.261 1.00 88.06 115 ARG A N 1
ATOM 904 C CA . ARG A 1 115 ? 0.668 -7.102 8.168 1.00 88.06 115 ARG A CA 1
ATOM 905 C C . ARG A 1 115 ? -0.511 -6.329 8.723 1.00 88.06 115 ARG A C 1
ATOM 907 O O . ARG A 1 115 ? -0.779 -5.229 8.247 1.00 88.06 115 ARG A O 1
ATOM 914 N N . ALA A 1 116 ? -1.157 -6.848 9.763 1.00 89.50 116 ALA A N 1
ATOM 915 C CA . ALA A 1 116 ? -2.252 -6.153 10.427 1.00 89.50 116 ALA A CA 1
ATOM 916 C C . ALA A 1 116 ? -1.785 -4.873 11.136 1.00 89.50 116 ALA A C 1
ATOM 918 O O . ALA A 1 116 ? -2.471 -3.857 11.088 1.00 89.50 116 ALA A O 1
ATOM 919 N N . GLN A 1 117 ? -0.593 -4.868 11.739 1.00 94.12 117 GLN A N 1
ATOM 920 C CA . GLN A 1 117 ? 0.002 -3.660 12.323 1.00 94.12 117 GLN A CA 1
ATOM 921 C C . 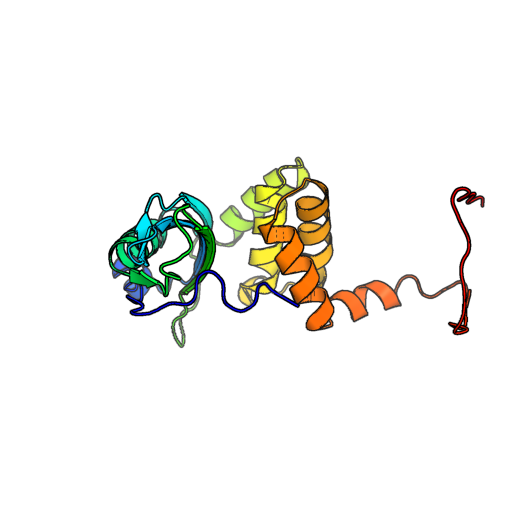GLN A 1 117 ? 0.257 -2.587 11.259 1.00 94.12 117 GLN A C 1
ATOM 923 O O . GLN A 1 117 ? -0.118 -1.428 11.443 1.00 94.12 117 GLN A O 1
ATOM 928 N N . MET A 1 118 ? 0.841 -2.969 10.121 1.00 90.75 118 MET A N 1
ATOM 929 C CA . MET A 1 118 ? 1.004 -2.071 8.977 1.00 90.75 118 MET A CA 1
ATOM 930 C C . MET A 1 118 ? -0.351 -1.542 8.494 1.00 90.75 118 MET A C 1
ATOM 932 O O . MET A 1 118 ? -0.533 -0.334 8.341 1.00 90.75 118 MET A O 1
ATOM 936 N N . LEU A 1 119 ? -1.314 -2.441 8.296 1.00 88.00 119 LEU A N 1
ATOM 937 C CA . LEU A 1 119 ? -2.659 -2.126 7.834 1.00 88.00 119 LEU A CA 1
ATOM 938 C C . LEU A 1 119 ? -3.370 -1.142 8.764 1.00 88.00 119 LEU A C 1
ATOM 940 O O . LEU A 1 119 ? -3.855 -0.111 8.305 1.00 88.00 119 LEU A O 1
ATOM 944 N N . TYR A 1 120 ? -3.372 -1.404 10.068 1.00 90.06 120 TYR A N 1
ATOM 945 C CA . TYR A 1 120 ? -3.996 -0.525 11.049 1.00 90.06 120 TYR A CA 1
ATOM 946 C C . TYR A 1 120 ? -3.374 0.875 11.020 1.00 90.06 120 TYR A C 1
ATOM 948 O O . TYR A 1 120 ? -4.092 1.873 10.989 1.00 90.06 120 TYR A O 1
ATOM 956 N N . GLY A 1 121 ? -2.043 0.973 10.931 1.00 89.88 121 GLY A N 1
ATOM 957 C CA . GLY A 1 121 ? -1.367 2.257 10.742 1.00 89.88 121 GLY A CA 1
ATOM 958 C C . GLY A 1 121 ? -1.831 2.991 9.476 1.00 89.88 121 GLY A C 1
ATOM 959 O O . GLY A 1 121 ? -2.078 4.196 9.514 1.00 89.88 121 GLY A O 1
ATOM 960 N N . MET A 1 122 ? -2.022 2.276 8.365 1.00 85.88 122 MET A N 1
ATOM 961 C CA . MET A 1 122 ? -2.516 2.865 7.116 1.00 85.88 122 MET A CA 1
ATOM 962 C C . MET A 1 122 ? -3.954 3.375 7.235 1.00 85.88 122 MET A C 1
ATOM 964 O O . MET A 1 122 ? -4.250 4.446 6.701 1.00 85.88 122 MET A O 1
ATOM 968 N N . LEU A 1 123 ? -4.822 2.670 7.966 1.00 84.06 123 LEU A N 1
ATOM 969 C CA . LEU A 1 123 ? -6.191 3.118 8.244 1.00 84.06 123 LEU A CA 1
ATOM 970 C C . LEU A 1 123 ? -6.192 4.440 9.012 1.00 84.06 123 LEU A C 1
ATOM 972 O O . LEU A 1 123 ? -6.862 5.385 8.606 1.00 84.06 123 LEU A O 1
ATOM 976 N N . LEU A 1 124 ? -5.361 4.553 10.050 1.00 85.81 124 LEU A N 1
ATOM 977 C CA . LEU A 1 124 ? -5.234 5.777 10.850 1.00 85.81 124 LEU A CA 1
ATOM 978 C C . LEU A 1 124 ? -4.756 6.993 10.040 1.00 85.81 124 LEU A C 1
ATOM 980 O O . LEU A 1 124 ? -5.094 8.129 10.366 1.00 85.81 124 LEU A O 1
ATOM 984 N N . VAL A 1 125 ? -3.945 6.782 9.000 1.00 81.00 125 VAL A N 1
ATOM 985 C CA . VAL A 1 125 ? -3.438 7.870 8.146 1.00 81.00 125 VAL A CA 1
ATOM 986 C C . VAL A 1 125 ? -4.405 8.214 7.018 1.00 81.00 125 VAL A C 1
ATOM 988 O O . VAL A 1 125 ? -4.547 9.389 6.659 1.00 81.00 125 VAL A O 1
ATOM 991 N N . GLY A 1 126 ? -4.999 7.183 6.420 1.00 73.69 126 GLY A N 1
ATOM 992 C CA . GLY A 1 126 ? -5.758 7.265 5.181 1.00 73.69 126 GLY A CA 1
ATOM 993 C C . GLY A 1 126 ? -7.230 7.607 5.357 1.00 73.69 126 GLY A C 1
ATOM 994 O O . GLY A 1 126 ? -7.831 8.027 4.377 1.00 73.69 126 GLY A O 1
ATOM 995 N N . LEU A 1 127 ? -7.789 7.448 6.562 1.00 74.19 127 LEU A N 1
ATOM 996 C CA . LEU A 1 127 ? -9.226 7.559 6.811 1.00 74.19 127 LEU A CA 1
ATOM 997 C C . LEU A 1 127 ? -9.545 8.688 7.806 1.00 74.19 127 LEU A C 1
ATOM 999 O O . LEU A 1 127 ? -9.559 8.454 9.018 1.00 74.19 127 LEU A O 1
ATOM 1003 N N . PRO A 1 128 ? -9.815 9.920 7.324 1.00 69.50 128 PRO A N 1
ATOM 1004 C CA . PRO A 1 128 ? -10.216 11.044 8.172 1.00 69.50 128 PRO A CA 1
ATOM 1005 C C . PRO A 1 128 ? -11.432 10.739 9.056 1.00 69.50 128 PRO A C 1
ATOM 1007 O O . PRO A 1 128 ? -11.495 11.195 10.193 1.00 69.50 128 PRO A O 1
ATOM 1010 N N . GLN A 1 129 ? -12.360 9.921 8.560 1.00 69.50 129 GLN A N 1
ATOM 1011 C CA . GLN A 1 129 ? -13.607 9.557 9.231 1.00 69.50 129 GLN A CA 1
ATOM 1012 C C . GLN A 1 129 ? -13.417 8.759 10.528 1.00 69.50 129 GLN A C 1
ATOM 1014 O O . GLN A 1 129 ? -14.332 8.696 11.340 1.00 69.50 129 GLN A O 1
ATOM 1019 N N . LEU A 1 130 ? -12.232 8.180 10.761 1.00 75.62 130 LEU A N 1
ATOM 1020 C CA . LEU A 1 130 ? -11.934 7.535 12.042 1.00 75.62 130 LEU A CA 1
ATOM 1021 C C . LEU A 1 130 ? -11.773 8.543 13.179 1.00 75.62 130 LEU A C 1
ATOM 1023 O O . LEU A 1 130 ? -11.699 8.131 14.335 1.00 75.62 130 LEU A O 1
ATOM 1027 N N . ASN A 1 131 ? -11.663 9.842 12.871 1.00 78.19 131 ASN A N 1
ATOM 1028 C CA . ASN A 1 131 ? -11.406 10.907 13.840 1.00 78.19 131 ASN A CA 1
ATOM 1029 C C . ASN A 1 131 ? -10.189 10.608 14.738 1.00 78.19 131 ASN A C 1
ATOM 1031 O O . ASN A 1 131 ? -10.112 11.042 15.887 1.00 78.19 131 ASN A O 1
ATOM 1035 N N . LYS A 1 132 ? -9.214 9.848 14.216 1.00 82.00 132 LYS A N 1
ATOM 1036 C CA . LYS A 1 132 ? -7.975 9.497 14.915 1.00 82.00 132 LYS A CA 1
ATOM 1037 C C . LYS A 1 132 ? -6.810 10.316 14.355 1.00 82.00 132 LYS A C 1
ATOM 1039 O O . LYS A 1 132 ? -6.684 10.467 13.140 1.00 82.00 132 LYS A O 1
ATOM 1044 N N . PRO A 1 133 ? -5.923 10.844 15.213 1.00 83.19 133 PRO A N 1
ATOM 1045 C CA . PRO A 1 133 ? -4.772 11.599 14.752 1.00 83.19 133 PRO A CA 1
ATOM 1046 C C . PRO A 1 133 ? -3.776 10.677 14.043 1.00 83.19 133 PRO A C 1
ATOM 1048 O O . P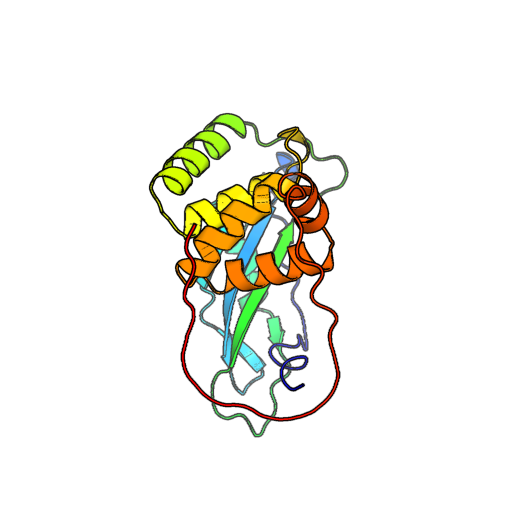RO A 1 133 ? -3.406 9.619 14.557 1.00 83.19 133 PRO A O 1
ATOM 1051 N N . ARG A 1 134 ? -3.256 11.135 12.898 1.00 79.62 134 ARG A N 1
ATOM 1052 C CA . ARG A 1 134 ? -2.268 10.397 12.088 1.00 79.62 134 ARG A CA 1
ATOM 1053 C C . ARG A 1 134 ? -1.009 10.002 12.870 1.00 79.62 134 ARG A C 1
ATOM 1055 O O . ARG A 1 134 ? -0.361 9.017 12.532 1.00 79.62 134 ARG A O 1
ATOM 1062 N N . SER A 1 135 ? -0.671 10.733 13.935 1.00 82.31 135 SER A N 1
ATOM 1063 C CA . SER A 1 135 ? 0.457 10.418 14.823 1.00 82.31 135 SER A CA 1
ATOM 1064 C C . SER A 1 135 ? 0.320 9.060 15.523 1.00 82.31 135 SER A C 1
ATOM 1066 O O . SER A 1 135 ? 1.335 8.447 15.852 1.00 82.31 135 SER A O 1
ATOM 1068 N N . GLN A 1 136 ? -0.903 8.544 15.699 1.00 89.50 136 GLN A N 1
ATOM 1069 C CA . GLN A 1 136 ? -1.133 7.210 16.260 1.00 89.50 136 GLN A CA 1
ATOM 1070 C C . GLN A 1 136 ? -0.702 6.078 15.321 1.00 89.50 136 GLN A C 1
ATOM 1072 O O . GLN A 1 136 ? -0.562 4.953 15.789 1.00 89.50 136 GLN A O 1
ATOM 1077 N N . ALA A 1 137 ? -0.460 6.341 14.033 1.00 90.06 137 ALA A N 1
ATOM 1078 C CA . ALA A 1 137 ? -0.040 5.323 13.071 1.00 90.06 137 ALA A CA 1
ATOM 1079 C C . ALA A 1 137 ? 1.424 4.896 13.230 1.00 90.06 137 ALA A C 1
ATOM 1081 O O . ALA A 1 137 ? 1.760 3.731 13.021 1.00 90.06 137 ALA A O 1
ATOM 1082 N N . LEU A 1 138 ? 2.299 5.824 13.635 1.00 90.69 138 LEU A N 1
ATOM 1083 C CA . LEU A 1 138 ? 3.743 5.591 13.683 1.00 90.69 138 LEU A CA 1
ATOM 1084 C C . LEU A 1 138 ? 4.147 4.411 14.588 1.00 90.69 138 LEU A C 1
ATOM 1086 O O . LEU A 1 138 ? 4.957 3.600 14.143 1.00 90.69 138 LEU A O 1
ATOM 1090 N N . PRO A 1 139 ? 3.600 4.246 15.810 1.00 93.38 139 PRO A N 1
ATOM 1091 C CA . PRO A 1 139 ? 3.889 3.069 16.626 1.00 93.38 139 PRO A CA 1
ATOM 1092 C C . PRO A 1 139 ? 3.556 1.745 15.928 1.00 93.38 139 PRO A C 1
ATOM 1094 O O . PRO A 1 139 ? 4.284 0.772 16.093 1.00 93.38 139 PRO A O 1
ATOM 1097 N N . TRP A 1 140 ? 2.486 1.700 15.133 1.00 94.44 140 TRP A N 1
ATOM 1098 C CA . TRP A 1 140 ? 2.088 0.493 14.407 1.00 94.44 140 TRP A CA 1
ATOM 1099 C C . TRP A 1 140 ? 3.005 0.208 13.221 1.00 94.44 140 TRP A C 1
ATOM 1101 O O . TRP A 1 140 ? 3.433 -0.932 13.043 1.00 94.44 140 TRP A O 1
ATOM 1111 N N . PHE A 1 141 ? 3.402 1.248 12.482 1.00 92.50 141 PHE A N 1
ATOM 1112 C CA . PHE A 1 141 ? 4.423 1.116 11.445 1.00 92.50 141 PHE A CA 1
ATOM 1113 C C . PHE A 1 141 ? 5.763 0.656 12.020 1.00 92.50 141 PHE A C 1
ATOM 1115 O O . PHE A 1 141 ? 6.403 -0.207 11.434 1.00 92.50 141 PHE A O 1
ATOM 1122 N N . LEU A 1 142 ? 6.171 1.166 13.186 1.00 93.75 142 LEU A N 1
ATOM 1123 C CA . LEU A 1 142 ? 7.406 0.741 13.847 1.00 93.75 142 LEU A CA 1
ATOM 1124 C C . LEU A 1 142 ? 7.368 -0.737 14.244 1.00 93.75 142 LEU A C 1
ATOM 1126 O O . LEU A 1 142 ? 8.335 -1.440 13.971 1.00 93.75 142 LEU A O 1
ATOM 1130 N N . LYS A 1 143 ? 6.267 -1.221 14.835 1.00 95.06 143 LYS A N 1
ATOM 1131 C CA . LYS A 1 143 ? 6.122 -2.646 15.183 1.00 95.06 143 LYS A CA 1
ATOM 1132 C C . LYS A 1 143 ? 6.216 -3.542 13.944 1.00 95.06 143 LYS A C 1
ATOM 1134 O O . LYS A 1 143 ? 6.991 -4.493 13.929 1.00 95.06 143 LYS A O 1
ATOM 1139 N N . SER A 1 144 ? 5.512 -3.176 12.875 1.00 94.12 144 SER A N 1
ATOM 1140 C CA . SER A 1 144 ? 5.551 -3.923 11.617 1.00 94.12 144 SER A CA 1
ATOM 1141 C C . SER A 1 144 ? 6.938 -3.886 10.954 1.00 94.12 144 SER A C 1
ATOM 1143 O O . SER A 1 144 ? 7.443 -4.904 10.478 1.00 94.12 144 SER A O 1
ATOM 1145 N N . ALA A 1 145 ? 7.610 -2.731 10.989 1.00 93.75 145 ALA A N 1
ATOM 1146 C CA . ALA A 1 145 ? 8.963 -2.561 10.468 1.00 93.75 145 ALA A CA 1
ATOM 1147 C C . ALA A 1 145 ? 10.000 -3.378 11.257 1.00 93.75 145 ALA A C 1
ATOM 1149 O O . ALA A 1 145 ? 10.903 -3.957 10.652 1.00 93.75 145 ALA A O 1
ATOM 1150 N N . GLN A 1 146 ? 9.859 -3.452 12.587 1.00 94.19 146 GLN A N 1
ATOM 1151 C CA . GLN A 1 146 ? 10.692 -4.278 13.471 1.00 94.19 146 GLN A CA 1
ATOM 1152 C C . GLN A 1 146 ? 10.514 -5.773 13.199 1.00 94.19 146 GLN A C 1
ATOM 1154 O O . GLN A 1 146 ? 11.481 -6.522 13.276 1.00 94.19 146 GLN A O 1
ATOM 1159 N N . ALA A 1 147 ? 9.309 -6.191 12.812 1.00 91.56 147 ALA A N 1
ATOM 1160 C CA . ALA A 1 147 ? 9.033 -7.546 12.349 1.00 91.56 147 ALA A CA 1
ATOM 1161 C C . ALA A 1 147 ? 9.498 -7.811 10.900 1.00 91.56 147 ALA A C 1
ATOM 1163 O O . ALA A 1 147 ? 9.224 -8.872 10.344 1.00 91.56 147 ALA A O 1
ATOM 1164 N N . GLY A 1 148 ? 10.209 -6.862 10.281 1.00 88.12 148 GLY A N 1
ATOM 1165 C CA . GLY A 1 148 ? 10.863 -7.045 8.989 1.00 88.12 148 GLY A CA 1
ATOM 1166 C C . GLY A 1 148 ? 10.008 -6.702 7.773 1.00 88.12 148 GLY A C 1
ATOM 1167 O O . GLY A 1 148 ? 10.447 -6.978 6.662 1.00 88.12 148 GLY A O 1
ATOM 1168 N N . MET A 1 149 ? 8.826 -6.088 7.927 1.00 85.88 149 MET A N 1
ATOM 1169 C CA . MET A 1 149 ? 8.026 -5.674 6.768 1.00 85.88 149 MET A CA 1
ATOM 1170 C C . MET A 1 149 ? 8.677 -4.491 6.029 1.00 85.88 149 MET A C 1
ATOM 1172 O O . MET A 1 149 ? 8.696 -3.379 6.572 1.00 85.88 149 MET A O 1
ATOM 1176 N N . PRO A 1 150 ? 9.125 -4.658 4.768 1.00 83.94 150 PRO A N 1
ATOM 1177 C CA . PRO A 1 150 ? 9.792 -3.583 4.025 1.00 83.94 150 PRO A CA 1
ATOM 1178 C C . PRO A 1 150 ? 8.873 -2.377 3.797 1.00 83.94 150 PRO A C 1
ATOM 1180 O O . PRO A 1 150 ? 9.276 -1.223 3.945 1.00 83.94 150 PRO A O 1
ATOM 1183 N N . VAL A 1 151 ? 7.592 -2.643 3.527 1.00 82.69 151 VAL A N 1
ATOM 1184 C CA . VAL A 1 151 ? 6.582 -1.595 3.323 1.00 82.69 151 VAL A CA 1
ATOM 1185 C C . VAL A 1 151 ? 6.411 -0.730 4.579 1.00 82.69 151 VAL A C 1
ATOM 1187 O O . VAL A 1 151 ? 6.268 0.490 4.488 1.00 82.69 151 VAL A O 1
ATOM 1190 N N . ALA A 1 152 ? 6.488 -1.337 5.765 1.00 88.25 152 ALA A N 1
ATOM 1191 C CA . ALA A 1 152 ? 6.402 -0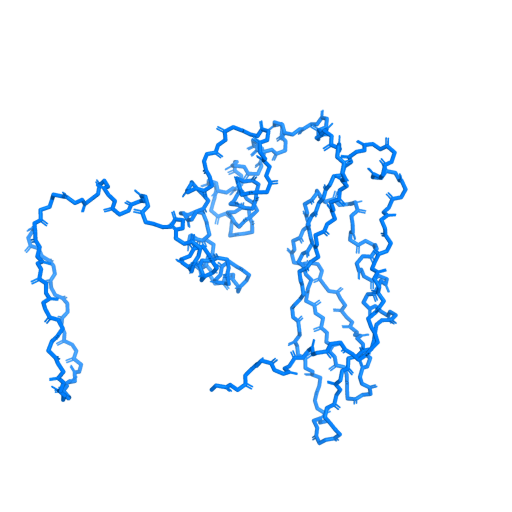.605 7.021 1.00 88.25 152 ALA A CA 1
ATOM 1192 C C . ALA A 1 152 ? 7.655 0.241 7.279 1.00 88.25 152 ALA A C 1
ATOM 1194 O O . ALA A 1 152 ? 7.535 1.375 7.738 1.00 88.25 152 ALA A O 1
ATOM 1195 N N . GLN A 1 153 ? 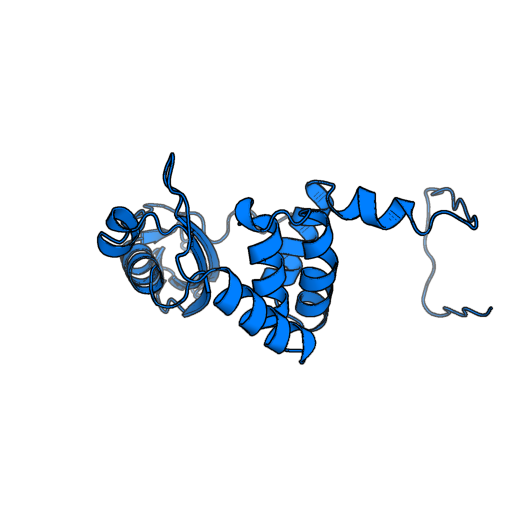8.846 -0.248 6.919 1.00 86.38 153 GLN A N 1
ATOM 1196 C CA . GLN A 1 153 ? 10.089 0.532 7.007 1.00 86.38 153 GLN A CA 1
ATOM 1197 C C . GLN A 1 153 ? 10.013 1.805 6.153 1.00 86.38 153 GLN A C 1
ATOM 1199 O O . GLN A 1 153 ? 10.361 2.891 6.625 1.00 86.38 153 GLN A O 1
ATOM 1204 N N . TYR A 1 154 ? 9.475 1.696 4.934 1.00 84.12 154 TYR A N 1
ATOM 1205 C CA . TYR A 1 154 ? 9.214 2.857 4.084 1.00 84.12 154 TYR A CA 1
ATOM 1206 C C . TYR A 1 154 ? 8.233 3.838 4.742 1.00 84.12 154 TYR A C 1
ATOM 1208 O O . TYR A 1 154 ? 8.509 5.038 4.804 1.00 84.12 154 TYR A O 1
ATOM 1216 N N . GLN A 1 155 ? 7.116 3.346 5.293 1.00 84.94 155 GLN A N 1
ATOM 1217 C CA . GLN A 1 155 ? 6.129 4.205 5.957 1.00 84.94 155 GLN A CA 1
ATOM 1218 C C . GLN A 1 155 ? 6.665 4.889 7.214 1.00 84.94 155 GLN A C 1
ATOM 1220 O O . GLN A 1 155 ? 6.315 6.042 7.475 1.00 84.94 155 GLN A O 1
ATOM 1225 N N . VAL A 1 156 ? 7.547 4.236 7.974 1.00 86.81 156 VAL A N 1
ATOM 1226 C CA . VAL A 1 156 ? 8.265 4.870 9.090 1.00 86.81 156 VAL A CA 1
ATOM 1227 C C . VAL A 1 156 ? 9.119 6.026 8.571 1.00 86.81 156 VAL A C 1
ATOM 1229 O O . VAL A 1 156 ? 9.010 7.139 9.088 1.00 86.81 156 VAL A O 1
ATOM 1232 N N . GLY A 1 157 ? 9.916 5.798 7.522 1.00 84.81 157 GLY A N 1
ATOM 1233 C CA . GLY A 1 157 ? 10.732 6.841 6.895 1.00 84.81 157 GLY A CA 1
ATOM 1234 C C . GLY A 1 157 ? 9.892 8.025 6.410 1.00 84.81 157 GLY A C 1
ATOM 1235 O O . GLY A 1 157 ? 10.178 9.174 6.748 1.00 84.81 157 GLY A O 1
ATOM 1236 N N . TYR A 1 158 ? 8.799 7.750 5.697 1.00 82.38 158 TYR A N 1
ATOM 1237 C CA . TYR A 1 158 ? 7.862 8.770 5.226 1.00 82.38 158 TYR A CA 1
ATOM 1238 C C . TYR A 1 158 ? 7.221 9.551 6.385 1.00 82.38 158 TYR A C 1
ATOM 1240 O O . TYR A 1 158 ? 7.187 10.782 6.366 1.00 82.38 158 TYR A O 1
ATOM 1248 N N . SER A 1 159 ? 6.779 8.859 7.436 1.00 82.94 159 SER A N 1
ATOM 1249 C CA . SER A 1 159 ? 6.172 9.476 8.624 1.00 82.94 159 SER A CA 1
ATOM 1250 C C . SER A 1 159 ? 7.144 10.397 9.368 1.00 82.94 159 SER A C 1
ATOM 1252 O O . SER A 1 159 ? 6.744 11.459 9.854 1.00 82.94 159 SER A O 1
ATOM 1254 N N . LEU A 1 160 ? 8.425 10.019 9.443 1.00 80.75 160 LEU A N 1
ATOM 1255 C CA . LEU A 1 160 ? 9.486 10.838 10.035 1.00 80.75 160 LEU A CA 1
ATOM 1256 C C . LEU A 1 160 ? 9.751 12.096 9.201 1.00 80.75 160 LEU A C 1
ATOM 1258 O O . LEU A 1 160 ? 9.805 13.189 9.762 1.00 80.75 160 LEU A O 1
ATOM 1262 N N . LEU A 1 161 ? 9.836 11.963 7.873 1.00 79.81 161 LEU A N 1
ATOM 1263 C CA . LEU A 1 161 ? 10.030 13.092 6.955 1.00 79.81 161 LEU A CA 1
ATOM 1264 C C . LEU A 1 161 ? 8.859 14.083 6.983 1.00 79.81 161 LEU A C 1
ATOM 1266 O O . LEU A 1 161 ? 9.069 15.291 6.927 1.00 79.81 161 LEU A O 1
ATOM 1270 N N . LYS A 1 162 ? 7.621 13.592 7.108 1.00 75.94 162 LYS A N 1
ATOM 1271 C CA . LYS A 1 162 ? 6.415 14.430 7.230 1.00 75.94 162 LYS A CA 1
ATOM 1272 C C . LYS A 1 162 ? 6.211 15.006 8.637 1.00 75.94 162 LYS A C 1
ATOM 1274 O O . LYS A 1 162 ? 5.229 15.711 8.857 1.00 75.94 162 LYS A O 1
ATOM 1279 N N . GLY A 1 163 ? 7.104 14.713 9.586 1.00 69.38 163 GLY A N 1
ATOM 1280 C CA . GLY A 1 163 ? 7.063 15.254 10.944 1.00 69.38 163 GLY A CA 1
ATOM 1281 C C . GLY A 1 163 ? 5.992 14.643 11.854 1.00 69.38 163 GLY A C 1
ATOM 1282 O O . GLY A 1 163 ? 5.755 15.165 12.941 1.00 69.38 163 GLY A O 1
ATOM 1283 N N . TRP A 1 164 ? 5.360 13.526 11.481 1.00 66.50 164 TRP A N 1
ATOM 1284 C CA . TRP A 1 164 ? 4.310 12.890 12.297 1.00 66.50 164 TRP A CA 1
ATOM 1285 C C . TRP A 1 164 ? 4.839 12.317 13.618 1.00 66.50 164 TRP A C 1
ATOM 1287 O O . TRP A 1 164 ? 4.090 12.164 14.580 1.00 66.50 164 TRP A O 1
ATOM 1297 N N . ALA A 1 165 ? 6.146 12.057 13.691 1.00 54.91 165 ALA A N 1
ATOM 1298 C CA . ALA A 1 165 ? 6.836 11.638 14.908 1.00 54.91 165 ALA A CA 1
ATOM 1299 C C . ALA A 1 165 ? 7.089 12.779 15.910 1.00 54.91 165 ALA A C 1
ATOM 1301 O O . ALA A 1 165 ? 7.359 12.518 17.085 1.00 54.91 165 ALA A O 1
ATOM 1302 N N . ALA A 1 166 ? 7.022 14.043 15.474 1.00 48.97 166 ALA A N 1
ATOM 1303 C CA . ALA A 1 166 ? 7.404 15.188 16.301 1.00 48.97 166 ALA A CA 1
ATOM 1304 C C . ALA A 1 166 ? 6.443 15.421 17.481 1.00 48.97 166 ALA A C 1
ATOM 1306 O O . ALA A 1 166 ? 6.836 16.006 18.489 1.00 48.97 166 ALA A O 1
ATOM 1307 N N . THR A 1 167 ? 5.212 14.909 17.407 1.00 46.06 167 THR A N 1
ATOM 1308 C CA . THR A 1 167 ? 4.241 14.963 18.509 1.00 46.06 167 THR A CA 1
ATOM 1309 C C . THR A 1 167 ? 4.475 13.871 19.551 1.00 46.06 167 THR A C 1
ATOM 1311 O O . THR A 1 167 ? 4.302 14.129 20.738 1.00 46.06 167 THR A O 1
ATOM 1314 N N . ALA A 1 168 ? 4.954 12.687 19.150 1.00 42.00 168 ALA A N 1
ATOM 1315 C CA . ALA A 1 168 ? 5.251 11.595 20.082 1.00 42.00 168 ALA A CA 1
ATOM 1316 C C . ALA A 1 168 ? 6.476 11.891 20.970 1.00 42.00 168 ALA A C 1
ATOM 1318 O O . ALA A 1 168 ? 6.563 11.405 22.095 1.00 42.00 168 ALA A O 1
ATOM 1319 N N . ARG A 1 169 ? 7.413 12.733 20.502 1.00 34.44 169 ARG A N 1
ATOM 1320 C CA . ARG A 1 169 ? 8.608 13.118 21.275 1.00 34.44 169 ARG A CA 1
ATOM 1321 C C . ARG A 1 169 ? 8.362 14.234 22.300 1.00 34.44 169 ARG A C 1
ATOM 1323 O O . ARG A 1 169 ? 9.252 14.497 23.102 1.00 34.44 169 ARG A O 1
ATOM 1330 N N . ARG A 1 170 ? 7.188 14.883 22.310 1.00 32.69 170 ARG A N 1
ATOM 1331 C CA . ARG A 1 170 ? 6.872 15.939 23.295 1.00 32.69 170 ARG A CA 1
ATOM 1332 C C . ARG A 1 170 ? 6.397 15.408 24.650 1.00 32.69 170 ARG A C 1
ATOM 1334 O O . ARG A 1 170 ? 6.526 16.128 25.628 1.00 32.69 170 ARG A O 1
ATOM 1341 N N . THR A 1 171 ? 5.943 14.158 24.749 1.00 35.00 171 THR A N 1
ATOM 1342 C CA . THR A 1 171 ? 5.490 13.550 26.020 1.00 35.00 171 THR A CA 1
ATOM 1343 C C . THR A 1 171 ? 6.512 12.621 26.685 1.00 35.00 171 THR A C 1
ATOM 1345 O O . THR A 1 171 ? 6.227 12.020 27.713 1.00 35.00 171 THR A O 1
ATOM 1348 N N . ARG A 1 172 ? 7.745 12.561 26.165 1.00 38.69 172 ARG A N 1
ATOM 1349 C CA . ARG A 1 172 ? 8.925 12.027 26.878 1.00 38.69 172 ARG A CA 1
ATOM 1350 C C . ARG A 1 172 ? 10.049 13.068 26.942 1.00 38.69 172 ARG A C 1
ATOM 1352 O O . ARG A 1 172 ? 11.220 12.758 26.760 1.00 38.69 172 ARG A O 1
ATOM 1359 N N . ALA A 1 173 ? 9.670 14.326 27.159 1.00 33.22 173 ALA A N 1
ATOM 1360 C CA . ALA A 1 173 ? 10.584 15.442 27.387 1.00 33.22 173 ALA A CA 1
ATOM 1361 C C . ALA A 1 173 ? 10.453 15.962 28.829 1.00 33.22 173 ALA A C 1
ATOM 1363 O O . ALA A 1 173 ? 10.098 17.105 29.073 1.00 33.22 173 ALA A O 1
ATOM 1364 N N . SER A 1 174 ? 10.754 15.080 29.772 1.00 39.16 174 SER A N 1
ATOM 1365 C CA . SER A 1 174 ? 11.243 15.373 31.122 1.00 39.16 174 SER A CA 1
ATOM 1366 C C . SER A 1 174 ? 11.923 14.063 31.522 1.00 39.16 174 SER A C 1
ATOM 1368 O O . SER A 1 174 ? 11.243 13.075 31.770 1.00 39.16 174 SER A O 1
ATOM 1370 N N . THR A 1 175 ? 13.217 13.879 31.281 1.00 34.09 175 THR A N 1
ATOM 1371 C CA . THR A 1 175 ? 14.313 14.531 32.004 1.00 34.09 175 THR A CA 1
ATOM 1372 C C . THR A 1 175 ? 15.571 14.517 31.122 1.00 34.09 175 THR A C 1
ATOM 1374 O O . THR A 1 175 ? 15.728 13.657 30.258 1.00 34.09 175 THR A O 1
ATOM 1377 N N . GLY A 1 176 ? 16.404 15.549 31.259 1.00 34.62 176 GLY A N 1
ATOM 1378 C CA . GLY A 1 176 ? 17.367 15.992 30.254 1.00 34.62 176 GLY A CA 1
ATOM 1379 C C . GLY A 1 176 ? 18.520 15.050 29.899 1.00 34.62 176 GLY A C 1
ATOM 1380 O O . GLY A 1 176 ? 18.983 14.256 30.703 1.00 34.62 176 GLY A O 1
ATOM 1381 N N . CYS A 1 177 ? 19.010 15.235 28.670 1.00 26.34 177 CYS A N 1
ATOM 1382 C CA . CYS A 1 177 ? 20.410 15.075 28.274 1.00 26.34 177 CYS A CA 1
ATOM 1383 C C . CYS A 1 177 ? 20.579 15.706 26.881 1.00 26.34 177 CYS A C 1
ATOM 1385 O O . CYS A 1 177 ? 20.263 15.109 25.853 1.00 26.34 177 CYS A O 1
ATOM 1387 N N . VAL A 1 178 ? 21.027 16.964 26.840 1.00 34.16 178 VAL A N 1
ATOM 1388 C CA . VAL A 1 178 ? 21.396 17.659 25.597 1.00 34.16 178 VAL A CA 1
ATOM 1389 C C . VAL A 1 178 ? 22.813 17.225 25.220 1.00 34.16 178 VAL A C 1
ATOM 1391 O O . VAL A 1 178 ? 23.797 17.771 25.710 1.00 34.16 178 VAL A O 1
ATOM 1394 N N . GLY A 1 179 ? 22.922 16.222 24.348 1.00 29.70 179 GLY A N 1
ATOM 1395 C CA . GLY A 1 179 ? 24.184 15.792 23.745 1.00 29.70 179 GLY A CA 1
ATOM 1396 C C . GLY A 1 179 ? 24.482 16.578 22.470 1.00 29.70 179 GLY A C 1
ATOM 1397 O O . GLY A 1 179 ? 23.916 16.309 21.413 1.00 29.70 179 GLY A O 1
ATOM 1398 N N . ARG A 1 180 ? 25.361 17.573 22.577 1.00 29.78 180 ARG A N 1
ATOM 1399 C CA . ARG A 1 180 ? 25.862 18.410 21.478 1.00 29.78 180 ARG A CA 1
ATOM 1400 C C . ARG A 1 180 ? 26.658 17.538 20.486 1.00 29.78 180 ARG A C 1
ATOM 1402 O O . ARG A 1 180 ? 27.648 16.926 20.875 1.00 29.78 180 ARG A O 1
ATOM 1409 N N . LEU A 1 181 ? 26.263 17.496 19.209 1.00 29.84 181 LEU A N 1
ATOM 1410 C CA . LEU A 1 181 ? 27.049 16.874 18.131 1.00 29.84 181 LEU A CA 1
ATOM 1411 C C . LEU A 1 181 ? 28.363 17.654 17.935 1.00 29.84 181 LEU A C 1
ATOM 1413 O O . LEU A 1 181 ? 28.363 18.723 17.324 1.00 29.84 181 LEU A O 1
ATOM 1417 N N . ARG A 1 182 ? 29.491 17.136 18.440 1.00 29.08 182 ARG A N 1
ATOM 1418 C CA . ARG A 1 182 ? 30.828 17.568 17.997 1.00 29.08 182 ARG A CA 1
ATOM 1419 C C . ARG A 1 182 ? 31.231 16.754 16.772 1.00 29.08 182 ARG A C 1
ATOM 1421 O O . ARG A 1 182 ? 31.188 15.529 16.785 1.00 29.08 182 ARG A O 1
ATOM 1428 N N . ARG A 1 183 ? 31.620 17.469 15.712 1.00 31.41 183 ARG A N 1
ATOM 1429 C CA . ARG A 1 183 ? 32.281 16.911 14.529 1.00 31.41 183 ARG A CA 1
ATOM 1430 C C . ARG A 1 183 ? 33.590 16.237 14.940 1.00 31.41 183 ARG A C 1
ATOM 1432 O O . ARG A 1 183 ? 34.342 16.809 15.725 1.00 31.41 183 ARG A O 1
ATOM 1439 N N . GLY A 1 184 ? 33.895 15.119 14.292 1.00 29.05 184 GLY A N 1
ATOM 1440 C CA . GLY A 1 184 ? 35.266 14.649 14.141 1.00 29.05 184 GLY A CA 1
ATOM 1441 C C . GLY A 1 184 ? 35.596 13.360 14.884 1.00 29.05 184 GLY A C 1
ATOM 1442 O O . GLY A 1 184 ? 35.691 13.338 16.102 1.00 29.05 184 GLY A O 1
ATOM 1443 N N . ASN A 1 185 ? 35.918 12.362 14.064 1.00 28.05 185 ASN A N 1
ATOM 1444 C CA . ASN A 1 185 ? 36.785 11.218 14.316 1.00 28.05 185 ASN A CA 1
ATOM 1445 C C . ASN A 1 185 ? 36.292 10.022 15.153 1.00 28.05 185 ASN A C 1
ATOM 1447 O O . ASN A 1 185 ? 35.727 10.151 16.230 1.00 28.05 185 ASN A O 1
ATOM 1451 N N . ARG A 1 186 ? 36.585 8.857 14.549 1.00 33.91 186 ARG A N 1
ATOM 1452 C CA . ARG A 1 186 ? 36.652 7.457 15.012 1.00 33.91 186 ARG A CA 1
ATOM 1453 C C . ARG A 1 186 ? 36.365 7.200 16.491 1.00 33.91 186 ARG A C 1
ATOM 1455 O O . ARG A 1 186 ? 36.994 7.832 17.325 1.00 33.91 186 ARG A O 1
ATOM 1462 N N . MET A 1 187 ? 35.623 6.120 16.772 1.00 28.58 187 MET A N 1
ATOM 1463 C CA . MET A 1 187 ? 36.041 5.060 17.714 1.00 28.58 187 MET A CA 1
ATOM 1464 C C . MET A 1 187 ? 35.143 3.798 17.612 1.00 28.58 187 MET A C 1
ATOM 1466 O O . MET A 1 187 ? 34.071 3.869 17.007 1.00 28.58 187 MET A O 1
ATOM 1470 N N . PRO A 1 188 ? 35.625 2.635 18.103 1.00 35.16 188 PRO A N 1
ATOM 1471 C CA . PRO A 1 188 ? 35.141 1.292 17.783 1.00 35.16 188 PRO A CA 1
ATOM 1472 C C . PRO A 1 188 ? 34.105 0.737 18.788 1.00 35.16 188 PRO A C 1
ATOM 1474 O O . PRO A 1 188 ? 33.532 1.460 19.595 1.00 35.16 188 PRO A O 1
ATOM 1477 N N . ARG A 1 189 ? 33.846 -0.572 18.650 1.00 33.78 189 ARG A N 1
ATOM 1478 C CA . ARG A 1 189 ? 32.850 -1.430 19.313 1.00 33.78 189 ARG A CA 1
ATOM 1479 C C . ARG A 1 189 ? 32.718 -1.272 20.840 1.00 33.78 189 ARG A C 1
ATOM 1481 O O . ARG A 1 189 ? 33.679 -0.998 21.543 1.00 33.78 189 ARG A O 1
ATOM 1488 N N . SER A 1 190 ? 31.508 -1.645 21.282 1.00 34.59 190 SER A N 1
ATOM 1489 C CA . SER A 1 190 ? 31.099 -2.112 22.619 1.00 34.59 190 SER A CA 1
ATOM 1490 C C . SER A 1 190 ? 31.180 -1.123 23.784 1.00 34.59 190 SER A C 1
ATOM 1492 O O . SER A 1 190 ? 32.219 -0.977 24.407 1.00 34.59 190 SER A O 1
ATOM 1494 N N . HIS A 1 191 ? 30.028 -0.550 24.153 1.00 30.61 191 HIS A N 1
ATOM 1495 C CA . HIS A 1 191 ? 29.328 -0.857 25.412 1.00 30.61 191 HIS A CA 1
ATOM 1496 C C . HIS A 1 191 ? 28.127 0.084 25.592 1.00 30.61 191 HIS A C 1
ATOM 1498 O O . HIS A 1 191 ? 28.284 1.281 25.801 1.00 30.61 191 HIS A O 1
ATOM 1504 N N . TRP A 1 192 ? 26.915 -0.472 25.548 1.00 27.75 192 TRP A N 1
ATOM 1505 C CA . TRP A 1 192 ? 25.724 0.177 26.092 1.00 27.75 192 TRP A CA 1
ATOM 1506 C C . TRP A 1 192 ? 25.493 -0.400 27.489 1.00 27.75 192 TRP A C 1
ATOM 1508 O O . TRP A 1 192 ? 25.210 -1.590 27.619 1.00 27.75 192 TRP A O 1
ATOM 1518 N N . ARG A 1 193 ? 25.622 0.420 28.533 1.00 26.05 193 ARG A N 1
ATOM 1519 C CA . ARG A 1 193 ? 25.039 0.142 29.851 1.00 26.05 193 ARG A CA 1
ATOM 1520 C C . ARG A 1 193 ? 24.029 1.243 30.147 1.00 26.05 193 ARG A C 1
ATOM 1522 O O . ARG A 1 193 ? 24.395 2.408 30.238 1.00 26.05 193 ARG A O 1
ATOM 1529 N N . CYS A 1 194 ? 22.768 0.848 30.272 1.00 25.81 194 CYS A N 1
ATOM 1530 C CA . CYS A 1 194 ? 21.709 1.636 30.889 1.00 25.81 194 CYS A CA 1
ATOM 1531 C C . CYS A 1 194 ? 21.456 1.051 32.274 1.00 25.81 194 CYS A C 1
ATOM 1533 O O . CYS A 1 194 ? 21.284 -0.159 32.346 1.00 25.81 194 CYS A O 1
ATOM 1535 N N . MET A 1 195 ? 21.424 1.883 33.316 1.00 23.69 195 MET A N 1
ATOM 1536 C CA . MET A 1 195 ? 20.674 1.722 34.575 1.00 23.69 195 MET A CA 1
ATOM 1537 C C . MET A 1 195 ? 20.902 2.980 35.434 1.00 23.69 195 MET A C 1
ATOM 1539 O O . MET A 1 195 ? 22.014 3.514 35.384 1.00 23.69 195 MET A O 1
ATOM 1543 N N . PRO A 1 196 ? 19.986 3.331 36.348 1.00 35.28 196 PRO A N 1
ATOM 1544 C CA . PRO A 1 196 ? 18.522 3.389 36.268 1.00 35.28 196 PRO A CA 1
ATOM 1545 C C . PRO A 1 196 ? 18.017 4.788 35.863 1.00 35.28 196 PRO A C 1
ATOM 1547 O O . PRO A 1 196 ? 18.787 5.768 35.970 1.00 35.28 196 PRO A O 1
#

Foldseek 3Di:
DPPPQPFAFPFFQDQDAFVVCVVQLNWWKWKWKWWQAQQQATDDIDTLDIVPPPGRSVSVVVRRRVTGGDHDNVPRDIDIDMDMDTGHDPPRDDDPCLVVVLVVLVVVLVVQPLSSLQVNLCCQQPPVPVVHHNLVSLVSLVSSVVVPDPVSVVVNVVCVVVCSCVVVVVVPPPDDDPDDDDDDDDDDDDDDDDDD